Protein AF-A0A7S3ASU6-F1 (afdb_monomer_lite)

Organism: NCBI:txid156174

pLDDT: mean 78.26, std 18.36, range [38.03, 98.69]

Secondary structure (DSSP, 8-state):
-HHHHHHHHHHHHHHHHHHHHHHHHHHHHHHHHHHHHHHHHHHHHHHHHHHHHHHHHHHHHHHHHHHHHHHHHHHHHHHHHHHHHHHHHHHHHHHHHHHHHHHHHHHHHHHHHHHHHHHHHHHHHHHHHHHHHHHHHHHHHHT-TTTTPEEEEEES-SS-HHHHHHHHHHHHT--GGGEEE--TT--EEEEEEEEE--S-TTSSS---HHHHHHHHTTEEEEEEEEEEEEEE----TT-S----------SSS----SEEEEEEES---TTS-----TT-HHHHHHHHHHHHHSPPPPPPPP----S-------

Structure (mmCIF, N/CA/C/O backbone):
data_AF-A0A7S3ASU6-F1
#
_entry.id   AF-A0A7S3ASU6-F1
#
loop_
_atom_site.group_PDB
_atom_site.id
_atom_site.type_symbol
_atom_site.label_atom_id
_atom_site.label_alt_id
_atom_site.label_comp_id
_atom_site.label_asym_id
_atom_site.label_entity_id
_atom_site.label_seq_id
_atom_site.pdbx_PDB_ins_code
_atom_site.Cartn_x
_atom_site.Cartn_y
_atom_site.Cartn_z
_atom_site.occupancy
_atom_site.B_iso_or_equiv
_atom_site.auth_seq_id
_atom_site.auth_comp_id
_atom_site.auth_asym_id
_atom_site.auth_atom_id
_atom_site.pdbx_PDB_model_num
ATOM 1 N N . ARG A 1 1 ? -70.293 -17.992 123.261 1.00 67.62 1 ARG A N 1
ATOM 2 C CA . ARG A 1 1 ? -69.449 -19.160 122.904 1.00 67.62 1 ARG A CA 1
ATOM 3 C C . ARG A 1 1 ? -69.770 -19.661 121.494 1.00 67.62 1 ARG A C 1
ATOM 5 O O . ARG A 1 1 ? -69.179 -19.116 120.584 1.00 67.62 1 ARG A O 1
ATOM 12 N N . LEU A 1 2 ? -70.778 -20.514 121.243 1.00 75.25 2 LEU A N 1
ATOM 13 C CA . LEU A 1 2 ? -71.023 -21.058 119.882 1.00 75.25 2 LEU A CA 1
ATOM 14 C C . LEU A 1 2 ? -71.270 -19.995 118.780 1.00 75.25 2 LEU A C 1
ATOM 16 O O . LEU A 1 2 ? -70.799 -20.146 117.658 1.00 75.25 2 LEU A O 1
ATOM 20 N N . ALA A 1 3 ? -72.004 -18.917 119.081 1.00 75.06 3 ALA A N 1
ATOM 21 C CA . ALA A 1 3 ? -72.260 -17.832 118.123 1.00 75.06 3 ALA A CA 1
ATOM 22 C C . ALA A 1 3 ? -71.021 -16.953 117.857 1.00 75.06 3 ALA A C 1
ATOM 24 O O . ALA A 1 3 ? -70.818 -16.497 116.736 1.00 75.06 3 ALA A O 1
ATOM 25 N N . GLU A 1 4 ? -70.170 -16.760 118.867 1.00 78.19 4 GLU A N 1
ATOM 26 C CA . GLU A 1 4 ? -68.900 -16.035 118.727 1.00 78.19 4 GLU A CA 1
ATOM 27 C C . GLU A 1 4 ? -67.882 -16.864 117.943 1.00 78.19 4 GLU A C 1
ATOM 29 O O . GLU A 1 4 ? -67.161 -16.312 117.120 1.00 78.19 4 GLU A O 1
ATOM 34 N N . ASP A 1 5 ? -67.868 -18.186 118.137 1.00 79.56 5 ASP A N 1
ATOM 35 C CA . ASP A 1 5 ? -67.010 -19.093 117.373 1.00 79.56 5 ASP A CA 1
ATOM 36 C C . ASP A 1 5 ? -67.430 -19.145 115.897 1.00 79.56 5 ASP A C 1
ATOM 38 O O . ASP A 1 5 ? -66.571 -19.100 115.021 1.00 79.56 5 ASP A O 1
ATOM 42 N N . LYS A 1 6 ? -68.739 -19.131 115.590 1.00 82.06 6 LYS A N 1
ATOM 43 C CA . LYS A 1 6 ? -69.235 -19.015 114.204 1.00 82.06 6 LYS A CA 1
ATOM 44 C C . LYS A 1 6 ? -68.867 -17.680 113.555 1.00 82.06 6 LYS A C 1
ATOM 46 O O . LYS A 1 6 ? -68.439 -17.672 112.407 1.00 82.06 6 LYS A O 1
ATOM 51 N N . LEU A 1 7 ? -69.000 -16.568 114.282 1.00 83.06 7 LEU A N 1
ATOM 52 C CA . LEU A 1 7 ? -68.636 -15.241 113.777 1.00 83.06 7 LEU A CA 1
ATOM 53 C C . LEU A 1 7 ? -67.126 -15.125 113.531 1.00 83.06 7 LEU A C 1
ATOM 55 O O . LEU A 1 7 ? -66.710 -14.619 112.493 1.00 83.06 7 LEU A O 1
ATOM 59 N N . ARG A 1 8 ? -66.302 -15.641 114.451 1.00 82.75 8 ARG A N 1
ATOM 60 C CA . ARG A 1 8 ? -64.842 -15.704 114.289 1.00 82.75 8 ARG A CA 1
ATOM 61 C C . ARG A 1 8 ? -64.438 -16.603 113.127 1.00 82.75 8 ARG A C 1
ATOM 63 O O . ARG A 1 8 ? -63.525 -16.251 112.390 1.00 82.75 8 ARG A O 1
ATOM 70 N N . HIS A 1 9 ? -65.128 -17.727 112.932 1.00 83.12 9 HIS A N 1
ATOM 71 C CA . HIS A 1 9 ? -64.871 -18.615 111.803 1.00 83.12 9 HIS A CA 1
ATOM 72 C C . HIS A 1 9 ? -65.234 -17.950 110.468 1.00 83.12 9 HIS A C 1
ATOM 74 O O . HIS A 1 9 ? -64.425 -17.972 109.547 1.00 83.12 9 HIS A O 1
ATOM 80 N N . GLN A 1 10 ? -66.380 -17.268 110.400 1.00 85.75 10 GLN A N 1
ATOM 81 C CA . GLN A 1 10 ? -66.821 -16.526 109.218 1.00 85.75 10 GLN A CA 1
ATOM 82 C C . GLN A 1 10 ? -65.903 -15.333 108.900 1.00 85.75 10 GLN A C 1
ATOM 84 O O . GLN A 1 10 ? -65.582 -15.091 107.739 1.00 85.75 10 GLN A O 1
ATOM 89 N N . GLN A 1 11 ? -65.425 -14.611 109.918 1.00 83.25 11 GLN A N 1
ATOM 90 C CA . GLN A 1 11 ? -64.427 -13.550 109.745 1.00 83.25 11 GLN A CA 1
ATOM 91 C C . GLN A 1 11 ? -63.076 -14.100 109.277 1.00 83.25 11 GLN A C 1
ATOM 93 O O . GLN A 1 11 ? -62.453 -13.503 108.404 1.00 83.25 11 GLN A O 1
ATOM 98 N N . ALA A 1 12 ? -62.634 -15.244 109.805 1.00 84.75 12 ALA A N 1
ATOM 99 C CA . ALA A 1 12 ? -61.406 -15.896 109.359 1.00 84.75 12 ALA A CA 1
ATOM 100 C C . ALA A 1 12 ? -61.509 -16.387 107.904 1.00 84.75 12 ALA A C 1
ATOM 102 O O . ALA A 1 12 ? -60.549 -16.254 107.150 1.00 84.75 12 ALA A O 1
ATOM 103 N N . GLU A 1 13 ? -62.668 -16.898 107.477 1.00 87.44 13 GLU A N 1
ATOM 104 C CA . GLU A 1 13 ? -62.915 -17.276 106.080 1.00 87.44 13 GLU A CA 1
ATOM 105 C C . GLU A 1 13 ? -62.954 -16.063 105.143 1.00 87.44 13 GLU A C 1
ATOM 107 O O . GLU A 1 13 ? -62.354 -16.106 104.073 1.00 87.44 13 GLU A O 1
ATOM 112 N N . GLN A 1 14 ? -63.579 -14.954 105.555 1.00 87.75 14 GLN A N 1
ATOM 113 C CA . GLN A 1 14 ? -63.561 -13.703 104.786 1.00 87.75 14 GLN A CA 1
ATOM 114 C C . GLN A 1 14 ? -62.146 -13.121 104.667 1.00 87.75 14 GLN A C 1
ATOM 116 O O . GLN A 1 14 ? -61.743 -12.703 103.584 1.00 87.75 14 GLN A O 1
ATOM 121 N N . GLN A 1 15 ? -61.368 -13.131 105.754 1.00 89.06 15 GLN A N 1
ATOM 122 C CA . GLN A 1 15 ? -59.971 -12.691 105.736 1.00 89.06 15 GLN A CA 1
ATOM 123 C C . GLN A 1 15 ? -59.094 -13.604 104.877 1.00 89.06 15 GLN A C 1
ATOM 125 O O . GLN A 1 15 ? -58.223 -13.115 104.162 1.00 89.06 15 GLN A O 1
ATOM 130 N N . ARG A 1 16 ? -59.341 -14.917 104.901 1.00 89.25 16 ARG A N 1
ATOM 131 C CA . ARG A 1 16 ? -58.639 -15.884 104.055 1.00 89.25 16 ARG A CA 1
ATOM 132 C C . ARG A 1 16 ? -58.978 -15.694 102.576 1.00 89.25 16 ARG A C 1
ATOM 134 O O . ARG A 1 16 ? -58.059 -15.643 101.768 1.00 89.25 16 ARG A O 1
ATOM 141 N N . GLY A 1 17 ? -60.254 -15.518 102.230 1.00 90.50 17 GLY A N 1
ATOM 142 C CA . GLY A 1 17 ? -60.681 -15.223 100.859 1.00 90.50 17 GLY A CA 1
ATOM 143 C C . GLY A 1 17 ? -60.082 -13.917 100.330 1.00 90.50 17 GLY A C 1
ATOM 144 O O . GLY A 1 17 ? -59.525 -13.897 99.237 1.00 90.50 17 GLY A O 1
ATOM 145 N N . ALA A 1 18 ? -60.091 -12.853 101.141 1.00 91.12 18 ALA A N 1
ATOM 146 C CA . ALA A 1 18 ? -59.463 -11.578 100.789 1.00 91.12 18 ALA A CA 1
ATOM 147 C C . ALA A 1 18 ? -57.932 -11.691 100.633 1.00 91.12 18 ALA A C 1
ATOM 149 O O . ALA A 1 18 ? -57.350 -11.064 99.747 1.00 91.12 18 ALA A O 1
ATOM 150 N N . ALA A 1 19 ? -57.268 -12.503 101.463 1.00 91.94 19 ALA A N 1
ATOM 151 C CA . ALA A 1 19 ? -55.837 -12.771 101.334 1.00 91.94 19 ALA A CA 1
ATOM 152 C C . ALA A 1 19 ? -55.512 -13.568 100.057 1.00 91.94 19 ALA A C 1
ATOM 154 O O . ALA A 1 19 ? -54.554 -13.234 99.362 1.00 91.94 19 ALA A O 1
ATOM 155 N N . GLU A 1 20 ? -56.323 -14.572 99.716 1.00 94.56 20 GLU A N 1
ATOM 156 C CA . GLU A 1 20 ? -56.180 -15.364 98.487 1.00 94.56 20 GLU A CA 1
ATOM 157 C C . GLU A 1 20 ? -56.434 -14.513 97.226 1.00 94.56 20 GLU A C 1
ATOM 159 O O . GLU A 1 20 ? -55.682 -14.615 96.255 1.00 94.56 20 GLU A O 1
ATOM 164 N N . GLU A 1 21 ? -57.435 -13.624 97.233 1.00 95.25 21 GLU A N 1
ATOM 165 C CA . GLU A 1 21 ? -57.672 -12.662 96.145 1.00 95.25 21 GLU A CA 1
ATOM 166 C C . GLU A 1 21 ? -56.534 -11.647 96.003 1.00 95.25 21 GLU A C 1
ATOM 168 O O . GLU A 1 21 ? -56.076 -11.392 94.888 1.00 95.25 21 GLU A O 1
ATOM 173 N N . SER A 1 22 ? -56.028 -11.112 97.117 1.00 95.06 22 SER A N 1
ATOM 174 C CA . SER A 1 22 ? -54.866 -10.216 97.120 1.00 95.06 22 SER A CA 1
ATOM 175 C C . SER A 1 22 ? -53.628 -10.908 96.540 1.00 95.06 22 SER A C 1
ATOM 177 O O . SER A 1 22 ? -52.952 -10.360 95.669 1.00 95.06 22 SER A O 1
ATOM 179 N N . GLN A 1 23 ? -53.380 -12.163 96.931 1.00 95.75 23 GLN A N 1
ATOM 180 C CA . GLN A 1 23 ? -52.284 -12.962 96.387 1.00 95.75 23 GLN A CA 1
ATOM 181 C C . GLN A 1 23 ? -52.445 -13.212 94.879 1.00 95.75 23 GLN A C 1
ATOM 183 O O . GLN A 1 23 ? -51.470 -13.092 94.137 1.00 95.75 23 GLN A O 1
ATOM 188 N N . ARG A 1 24 ? -53.662 -13.513 94.402 1.00 96.44 24 ARG A N 1
ATOM 189 C CA . ARG A 1 24 ? -53.950 -13.665 92.963 1.00 96.44 24 ARG A CA 1
ATOM 190 C C . ARG A 1 24 ? -53.742 -12.368 92.188 1.00 96.44 24 ARG A C 1
ATOM 192 O O . ARG A 1 24 ? -53.208 -12.406 91.083 1.00 96.44 24 ARG A O 1
ATOM 199 N N . LEU A 1 25 ? -54.145 -11.227 92.744 1.00 96.12 25 LEU A N 1
ATOM 200 C CA . LEU A 1 25 ? -53.930 -9.925 92.112 1.00 96.12 25 LEU A CA 1
ATOM 201 C C . LEU A 1 25 ? -52.442 -9.591 91.998 1.00 96.12 25 LEU A C 1
ATOM 203 O O . LEU A 1 25 ? -52.015 -9.119 90.948 1.00 96.12 25 LEU A O 1
ATOM 207 N N . GLU A 1 26 ? -51.641 -9.871 93.027 1.00 96.00 26 GLU A N 1
ATOM 208 C CA . GLU A 1 26 ? -50.187 -9.684 92.953 1.00 96.00 26 GLU A CA 1
ATOM 209 C C . GLU A 1 26 ? -49.523 -10.645 91.951 1.00 96.00 26 GLU A C 1
ATOM 211 O O . GLU A 1 26 ? -48.647 -10.240 91.182 1.00 96.00 26 GLU A O 1
ATOM 216 N N . GLN A 1 27 ? -49.992 -11.895 91.859 1.00 96.88 27 GLN A N 1
ATOM 217 C CA . GLN A 1 27 ? -49.569 -12.820 90.799 1.00 96.88 27 GLN A CA 1
ATOM 218 C C . GLN A 1 27 ? -49.903 -12.283 89.398 1.00 96.88 27 GLN A C 1
ATOM 220 O O . GLN A 1 27 ? -49.023 -12.217 88.547 1.00 96.88 27 GLN A O 1
ATOM 225 N N . LEU A 1 28 ? -51.129 -11.809 89.162 1.00 97.38 28 LEU A N 1
ATOM 226 C CA . LEU A 1 28 ? -51.513 -11.235 87.867 1.00 97.38 28 LEU A CA 1
ATOM 227 C C . LEU A 1 28 ? -50.724 -9.964 87.527 1.00 97.38 28 LEU A C 1
ATOM 229 O O . LEU A 1 28 ? -50.312 -9.799 86.381 1.00 97.38 28 LEU A O 1
ATOM 233 N N . LYS A 1 29 ? -50.475 -9.080 88.502 1.00 97.25 29 LYS A N 1
ATOM 234 C CA . LYS A 1 29 ? -49.638 -7.885 88.301 1.00 97.25 29 LYS A CA 1
ATOM 235 C C . LYS A 1 29 ? -48.216 -8.262 87.900 1.00 97.25 29 LYS A C 1
ATOM 237 O O . LYS A 1 29 ? -47.686 -7.687 86.953 1.00 97.25 29 LYS A O 1
ATOM 242 N N . SER A 1 30 ? -47.610 -9.226 88.595 1.00 96.38 30 SER A N 1
ATOM 243 C CA . SER A 1 30 ? -46.257 -9.692 88.270 1.00 96.38 30 SER A CA 1
ATOM 244 C C . SER A 1 30 ? -46.185 -10.375 86.899 1.00 96.38 30 SER A C 1
ATOM 246 O O . SER A 1 30 ? -45.256 -10.104 86.138 1.00 96.38 30 SER A O 1
ATOM 248 N N . GLU A 1 31 ? -47.182 -11.181 86.522 1.00 97.81 31 GLU A N 1
ATOM 249 C CA . GLU A 1 31 ? -47.271 -11.764 85.176 1.00 97.81 31 GLU A CA 1
ATOM 250 C C . GLU A 1 31 ? -47.429 -10.699 84.085 1.00 97.81 31 GLU A C 1
ATOM 252 O O . GLU A 1 31 ? -46.821 -10.805 83.017 1.00 97.81 31 GLU A O 1
ATOM 257 N N . LEU A 1 32 ? -48.239 -9.669 84.339 1.00 97.56 32 LEU A N 1
ATOM 258 C CA . LEU A 1 32 ? -48.469 -8.578 83.397 1.00 97.56 32 LEU A CA 1
ATOM 259 C C . LEU A 1 32 ? -47.197 -7.739 83.219 1.00 97.56 32 LEU A C 1
ATOM 261 O O . LEU A 1 32 ? -46.785 -7.524 82.082 1.00 97.56 32 LEU A O 1
ATOM 265 N N . ALA A 1 33 ? -46.509 -7.393 84.311 1.00 96.94 33 ALA A N 1
ATOM 266 C CA . ALA A 1 33 ? -45.216 -6.709 84.270 1.00 96.94 33 ALA A CA 1
ATOM 267 C C . ALA A 1 33 ? -44.150 -7.520 83.507 1.00 96.94 33 ALA A C 1
ATOM 269 O O . ALA A 1 33 ? -43.388 -6.969 82.711 1.00 96.94 33 ALA A O 1
ATOM 270 N N . LEU A 1 34 ? -44.121 -8.849 83.684 1.00 97.69 34 LEU A N 1
ATOM 271 C CA . LEU A 1 34 ? -43.234 -9.723 82.914 1.00 97.69 34 LEU A CA 1
ATOM 272 C C . LEU A 1 34 ? -43.580 -9.697 81.417 1.00 97.69 34 LEU A C 1
ATOM 274 O O . LEU A 1 34 ? -42.683 -9.624 80.578 1.00 97.69 34 LEU A O 1
ATOM 278 N N . ARG A 1 35 ? -44.870 -9.744 81.062 1.00 98.00 35 ARG A N 1
ATOM 279 C CA . ARG A 1 35 ? -45.315 -9.665 79.661 1.00 98.00 35 ARG A CA 1
ATOM 280 C C . ARG A 1 35 ? -44.979 -8.323 79.023 1.00 98.00 35 ARG A C 1
ATOM 282 O O . ARG A 1 35 ? -44.529 -8.321 77.880 1.00 98.00 35 ARG A O 1
ATOM 289 N N . GLU A 1 36 ? -45.167 -7.218 79.738 1.00 98.06 36 GLU A N 1
ATOM 290 C CA . GLU A 1 36 ? -44.785 -5.879 79.279 1.00 98.06 36 GLU A CA 1
ATOM 291 C C . GLU A 1 36 ? -43.284 -5.807 78.999 1.00 98.06 36 GLU A C 1
ATOM 293 O O . GLU A 1 36 ? -42.893 -5.437 77.893 1.00 98.06 36 GLU A O 1
ATOM 298 N N . SER A 1 37 ? -42.452 -6.285 79.929 1.00 97.69 37 SER A N 1
ATOM 299 C CA . SER A 1 37 ? -40.999 -6.354 79.735 1.00 97.69 37 SER A CA 1
ATOM 300 C C . SER A 1 37 ? -40.613 -7.196 78.508 1.00 97.69 37 SER A C 1
ATOM 302 O O . SER A 1 37 ? -39.799 -6.774 77.686 1.00 97.69 37 SER A O 1
ATOM 304 N N . VAL A 1 38 ? -41.236 -8.365 78.314 1.00 98.31 38 VAL A N 1
ATOM 305 C CA . VAL A 1 38 ? -40.988 -9.215 77.134 1.00 98.31 38 VAL A CA 1
ATOM 306 C C . VAL A 1 38 ? -41.408 -8.520 75.833 1.00 98.31 38 VAL A C 1
ATOM 308 O O . VAL A 1 38 ? -40.726 -8.660 74.814 1.00 98.31 38 VAL A O 1
ATOM 311 N N . LEU A 1 39 ? -42.526 -7.792 75.832 1.00 98.00 39 LEU A N 1
ATOM 312 C CA . LEU A 1 39 ? -42.985 -7.040 74.663 1.00 98.00 39 LEU A CA 1
ATOM 313 C C . LEU A 1 39 ? -42.054 -5.870 74.338 1.00 98.00 39 LEU A C 1
ATOM 315 O O . LEU A 1 39 ? -41.761 -5.658 73.163 1.00 98.00 39 LEU A O 1
ATOM 319 N N . GLU A 1 40 ? -41.545 -5.164 75.345 1.00 98.12 40 GLU A N 1
ATOM 320 C CA . GLU A 1 40 ? -40.591 -4.065 75.170 1.00 98.12 40 GLU A CA 1
ATOM 321 C C . GLU A 1 40 ? -39.268 -4.548 74.553 1.00 98.12 40 GLU A C 1
ATOM 323 O O . GLU A 1 40 ? -38.760 -3.949 73.596 1.00 98.12 40 GLU A O 1
ATOM 328 N N . VAL A 1 41 ? -38.755 -5.696 75.013 1.00 98.25 41 VAL A N 1
ATOM 329 C CA . VAL A 1 41 ? -37.574 -6.343 74.414 1.00 98.25 41 VAL A CA 1
ATOM 330 C C . VAL A 1 41 ? -37.845 -6.724 72.957 1.00 98.25 41 VAL A C 1
ATOM 332 O O . VAL A 1 41 ? -37.052 -6.392 72.075 1.00 98.25 41 VAL A O 1
ATOM 335 N N . LYS A 1 42 ? -38.992 -7.353 72.664 1.00 98.38 42 LYS A N 1
ATOM 336 C CA . LYS A 1 42 ? -39.362 -7.726 71.286 1.00 98.38 42 LYS A CA 1
ATOM 337 C C . LYS A 1 42 ? -39.531 -6.514 70.371 1.00 98.38 42 LYS A C 1
ATOM 339 O O . LYS A 1 42 ? -39.112 -6.566 69.216 1.00 98.38 42 LYS A O 1
ATOM 344 N N . ALA A 1 43 ? -40.127 -5.430 70.861 1.00 97.81 43 ALA A N 1
ATOM 345 C CA . ALA A 1 43 ? -40.279 -4.192 70.102 1.00 97.81 43 ALA A CA 1
ATOM 346 C C . ALA A 1 43 ? -38.909 -3.589 69.755 1.00 97.81 43 ALA A C 1
ATOM 348 O O . ALA A 1 43 ? -38.664 -3.224 68.603 1.00 97.81 43 ALA A O 1
ATOM 349 N N . SER A 1 44 ? -37.990 -3.576 70.722 1.00 97.88 44 SER A N 1
ATOM 350 C CA . SER A 1 44 ? -36.612 -3.118 70.527 1.00 97.88 44 SER A CA 1
ATOM 351 C C . SER A 1 44 ? -35.852 -3.986 69.516 1.00 97.88 44 SER A C 1
ATOM 353 O O . SER A 1 44 ? -35.164 -3.466 68.635 1.00 97.88 44 SER A O 1
ATOM 355 N N . GLU A 1 45 ? -36.014 -5.312 69.571 1.00 98.50 45 GLU A N 1
ATOM 356 C CA . GLU A 1 45 ? -35.428 -6.231 68.588 1.00 98.50 45 GLU A CA 1
ATOM 357 C C . GLU A 1 45 ? -35.982 -6.025 67.174 1.00 98.50 45 GLU A C 1
ATOM 359 O O . GLU A 1 45 ? -35.217 -6.065 66.207 1.00 98.50 45 GLU A O 1
ATOM 364 N N . LEU A 1 46 ? -37.292 -5.798 67.037 1.00 98.19 46 LEU A N 1
ATOM 365 C CA . LEU A 1 46 ? -37.923 -5.521 65.746 1.00 98.19 46 LEU A CA 1
ATOM 366 C C . LEU A 1 46 ? -37.434 -4.199 65.152 1.00 98.19 46 LEU A C 1
ATOM 368 O O . LEU A 1 46 ? -37.076 -4.170 63.975 1.00 98.19 46 LEU A O 1
ATOM 372 N N . LEU A 1 47 ? -37.340 -3.138 65.959 1.00 98.38 47 LEU A N 1
ATOM 373 C CA . LEU A 1 47 ? -36.763 -1.854 65.543 1.00 98.38 47 LEU A CA 1
ATOM 374 C C . LEU A 1 47 ? -35.316 -2.016 65.064 1.00 98.38 47 LEU A C 1
ATOM 376 O O . LEU A 1 47 ? -34.950 -1.493 64.010 1.00 98.38 47 LEU A O 1
ATOM 380 N N . ARG A 1 48 ? -34.510 -2.797 65.792 1.00 98.44 48 ARG A N 1
ATOM 381 C CA . ARG A 1 48 ? -33.127 -3.110 65.409 1.00 98.44 48 ARG A CA 1
ATOM 382 C C . ARG A 1 48 ? -33.057 -3.886 64.091 1.00 98.44 48 ARG A C 1
ATOM 384 O O . ARG A 1 48 ? -32.245 -3.563 63.235 1.00 98.44 48 ARG A O 1
ATOM 391 N N . ARG A 1 49 ? -33.919 -4.886 63.885 1.00 98.31 49 ARG A N 1
ATOM 392 C CA . ARG A 1 49 ? -33.975 -5.630 62.612 1.00 98.31 49 ARG A CA 1
ATOM 393 C C . ARG A 1 49 ? -34.422 -4.745 61.451 1.00 98.31 49 ARG A C 1
ATOM 395 O O . ARG A 1 49 ? -33.886 -4.872 60.355 1.00 98.31 49 ARG A O 1
ATOM 402 N N . HIS A 1 50 ? -35.370 -3.842 61.689 1.00 98.00 50 HIS A N 1
ATOM 403 C CA . HIS A 1 50 ? -35.833 -2.898 60.677 1.00 98.00 50 HIS A CA 1
ATOM 404 C C . HIS A 1 50 ? -34.714 -1.935 60.253 1.00 98.00 50 HIS A C 1
ATOM 406 O O . HIS A 1 50 ? -34.516 -1.711 59.059 1.00 98.00 50 HIS A O 1
ATOM 412 N N . SER A 1 51 ? -33.931 -1.407 61.201 1.00 97.75 51 SER A N 1
ATOM 413 C CA . SER A 1 51 ? -32.781 -0.557 60.867 1.00 97.75 51 SER A CA 1
ATOM 414 C C . SER A 1 51 ? -31.679 -1.333 60.132 1.00 97.75 51 SER A C 1
ATOM 416 O O . SER A 1 51 ? -31.131 -0.845 59.142 1.00 97.75 51 SER A O 1
ATOM 418 N N . GLU A 1 52 ? -31.400 -2.578 60.526 1.00 98.44 52 GLU A N 1
ATOM 419 C CA . GLU A 1 52 ? -30.488 -3.463 59.790 1.00 98.44 52 GLU A CA 1
ATOM 420 C C . GLU A 1 52 ? -30.966 -3.736 58.360 1.00 98.44 52 GLU A C 1
ATOM 422 O O . GLU A 1 52 ? -30.167 -3.723 57.425 1.00 98.44 52 GLU A O 1
ATOM 427 N N . GLN A 1 53 ? -32.264 -3.956 58.158 1.00 98.25 53 GLN A N 1
ATOM 428 C CA . GLN A 1 53 ? -32.821 -4.172 56.827 1.00 98.25 53 GLN A CA 1
ATOM 429 C C . GLN A 1 53 ? -32.716 -2.914 55.958 1.00 98.25 53 GLN A C 1
ATOM 431 O O . GLN A 1 53 ? -32.269 -3.013 54.817 1.00 98.25 53 GLN A O 1
ATOM 436 N N . ALA A 1 54 ? -33.037 -1.737 56.502 1.00 98.00 54 ALA A N 1
ATOM 437 C CA . ALA A 1 54 ? -32.903 -0.466 55.789 1.00 98.00 54 ALA A CA 1
ATOM 438 C C . ALA A 1 54 ? -31.447 -0.194 55.368 1.00 98.00 54 ALA A C 1
ATOM 440 O O . ALA A 1 54 ? -31.184 0.197 54.233 1.00 98.00 54 ALA A O 1
ATOM 441 N N . THR A 1 55 ? -30.477 -0.472 56.247 1.00 98.00 55 THR A N 1
ATOM 442 C CA . THR A 1 55 ? -29.052 -0.320 55.900 1.00 98.00 55 THR A CA 1
ATOM 443 C C . THR A 1 55 ? -28.591 -1.321 54.840 1.00 98.00 55 THR A C 1
ATOM 445 O O . THR A 1 55 ? -27.791 -0.963 53.977 1.00 98.00 55 THR A O 1
ATOM 448 N N . ARG A 1 56 ? -29.091 -2.565 54.859 1.00 98.38 56 ARG A N 1
ATOM 449 C CA . ARG A 1 56 ? -28.812 -3.555 53.803 1.00 98.38 56 ARG A CA 1
ATOM 450 C C . ARG A 1 56 ? -29.399 -3.134 52.462 1.00 98.38 56 ARG A C 1
ATOM 452 O O . ARG A 1 56 ? -28.715 -3.266 51.455 1.00 98.38 56 ARG A O 1
ATOM 459 N N . GLN A 1 57 ? -30.621 -2.608 52.459 1.00 98.12 57 GLN A N 1
ATOM 460 C CA . GLN A 1 57 ? -31.260 -2.114 51.246 1.00 98.12 57 GLN A CA 1
ATOM 461 C C . GLN A 1 57 ? -30.472 -0.947 50.640 1.00 98.12 57 GLN A C 1
ATOM 463 O O . GLN A 1 57 ? -30.139 -0.999 49.462 1.00 98.12 57 GLN A O 1
ATOM 468 N N . GLY A 1 58 ? -30.057 0.028 51.456 1.00 98.19 58 GLY A N 1
ATOM 469 C CA . GLY A 1 58 ? -29.230 1.137 50.970 1.00 98.19 58 GLY A CA 1
ATOM 470 C C . GLY A 1 58 ? -27.883 0.688 50.384 1.00 98.19 58 GLY A C 1
ATOM 471 O O . GLY A 1 58 ? -27.426 1.245 49.391 1.00 98.19 58 GLY A O 1
ATOM 472 N N . LYS A 1 59 ? -27.256 -0.356 50.950 1.00 98.50 59 LYS A N 1
ATOM 473 C CA . LYS A 1 59 ? -26.030 -0.945 50.379 1.00 98.50 59 LYS A CA 1
ATOM 474 C C . LYS A 1 59 ? -26.281 -1.618 49.032 1.00 98.50 59 LYS A C 1
ATOM 476 O O . LYS A 1 59 ? -25.489 -1.427 48.119 1.00 98.50 59 LYS A O 1
ATOM 481 N N . LEU A 1 60 ? -27.375 -2.370 48.905 1.00 98.25 60 LEU A N 1
ATOM 482 C CA . LEU A 1 60 ? -27.744 -3.008 47.640 1.00 98.25 60 LEU A CA 1
ATOM 483 C C . LEU A 1 60 ? -28.007 -1.969 46.547 1.00 98.25 60 LEU A C 1
ATOM 485 O O . LEU A 1 60 ? -27.467 -2.104 45.458 1.00 98.25 60 LEU A O 1
ATOM 489 N N . GLU A 1 61 ? -28.748 -0.903 46.853 1.00 98.25 61 GLU A N 1
ATOM 490 C CA . GLU A 1 61 ? -29.001 0.196 45.909 1.00 98.25 61 GLU A CA 1
ATOM 491 C C . GLU A 1 61 ? -27.693 0.885 45.476 1.00 98.25 61 GLU A C 1
ATOM 493 O O . GLU A 1 61 ? -27.501 1.197 44.298 1.00 98.25 61 GLU A O 1
ATOM 498 N N . GLN A 1 62 ? -26.753 1.079 46.408 1.00 98.25 62 GLN A N 1
ATOM 499 C CA . GLN A 1 62 ? -25.435 1.636 46.102 1.00 98.25 62 GLN A CA 1
ATOM 500 C C . GLN A 1 62 ? -24.603 0.705 45.206 1.00 98.25 62 GLN A C 1
ATOM 502 O O . GLN A 1 62 ? -23.973 1.170 44.251 1.00 98.25 62 GLN A O 1
ATOM 507 N N . ASP A 1 63 ? -24.592 -0.594 45.502 1.00 98.06 63 ASP A N 1
ATOM 508 C CA . ASP A 1 63 ? -23.865 -1.589 44.716 1.00 98.06 63 ASP A CA 1
ATOM 509 C C . ASP A 1 63 ? -24.472 -1.731 43.312 1.00 98.06 63 ASP A C 1
ATOM 511 O O . ASP A 1 63 ? -23.735 -1.740 42.327 1.00 98.06 63 ASP A O 1
ATOM 515 N N . GLU A 1 64 ? -25.802 -1.750 43.186 1.00 98.19 64 GLU A N 1
ATOM 516 C CA . GLU A 1 64 ? -26.503 -1.756 41.896 1.00 98.19 64 GLU A CA 1
ATOM 517 C C . GLU A 1 64 ? -26.148 -0.532 41.048 1.00 98.19 64 GLU A C 1
ATOM 519 O O . GLU A 1 64 ? -25.794 -0.677 39.874 1.00 98.19 64 GLU A O 1
ATOM 524 N N . ALA A 1 65 ? -26.169 0.667 41.639 1.00 97.69 65 ALA A N 1
ATOM 525 C CA . ALA A 1 65 ? -25.775 1.891 40.948 1.00 97.69 65 ALA A CA 1
ATOM 526 C C . ALA A 1 65 ? -24.308 1.836 40.488 1.00 97.69 65 ALA A C 1
ATOM 528 O O . ALA A 1 65 ? -23.987 2.232 39.363 1.00 97.69 65 ALA A O 1
ATOM 529 N N . ARG A 1 66 ? -23.416 1.293 41.326 1.00 98.50 66 ARG A N 1
ATOM 530 C CA . ARG A 1 66 ? -22.002 1.111 40.986 1.00 98.50 66 ARG A CA 1
ATOM 531 C C . ARG A 1 66 ? -21.819 0.136 39.823 1.00 98.50 66 ARG A C 1
ATOM 533 O O . ARG A 1 66 ? -21.092 0.459 38.885 1.00 98.50 66 ARG A O 1
ATOM 540 N N . PHE A 1 67 ? -22.473 -1.025 39.856 1.00 98.19 67 PHE A N 1
ATOM 541 C CA . PHE A 1 67 ? -22.392 -2.014 38.778 1.00 98.19 67 PHE A CA 1
ATOM 542 C C . PHE A 1 67 ? -22.988 -1.488 37.471 1.00 98.19 67 PHE A C 1
ATOM 544 O O . PHE A 1 67 ? -22.421 -1.722 36.403 1.00 98.19 67 PHE A O 1
ATOM 551 N N . ALA A 1 68 ? -24.099 -0.752 37.536 1.00 98.12 68 ALA A N 1
ATOM 552 C CA . ALA A 1 68 ? -24.688 -0.111 36.365 1.00 98.12 68 ALA A CA 1
ATOM 553 C C . ALA A 1 68 ? -23.729 0.916 35.741 1.00 98.12 68 ALA A C 1
ATOM 555 O O . ALA A 1 68 ? -23.559 0.925 34.521 1.00 98.12 68 ALA A O 1
ATOM 556 N N . GLY A 1 69 ? -23.064 1.726 36.573 1.00 98.25 69 GLY A N 1
ATOM 557 C CA . GLY A 1 69 ? -22.045 2.680 36.135 1.00 98.25 69 GLY A CA 1
ATOM 558 C C . GLY A 1 69 ? -20.854 1.999 35.459 1.00 98.25 69 GLY A C 1
ATOM 559 O O . GLY A 1 69 ? -20.525 2.339 34.326 1.00 98.25 69 GLY A O 1
ATOM 560 N N . GLN A 1 70 ? -20.273 0.984 36.104 1.00 98.44 70 GLN A N 1
ATOM 561 C CA . GLN A 1 70 ? -19.153 0.213 35.546 1.00 98.44 70 GLN A CA 1
ATOM 562 C C . GLN A 1 70 ? -19.520 -0.441 34.212 1.00 98.44 70 GLN A C 1
ATOM 564 O O . GLN A 1 70 ? -18.799 -0.308 33.232 1.00 98.44 70 GLN A O 1
ATOM 569 N N . LYS A 1 71 ? -20.696 -1.070 34.132 1.00 98.25 71 LYS A N 1
ATOM 570 C CA . LYS A 1 71 ? -21.172 -1.695 32.894 1.00 98.25 71 LYS A CA 1
ATOM 571 C C . LYS A 1 71 ? -21.352 -0.684 31.758 1.00 98.25 71 LYS A C 1
ATOM 573 O O . LYS A 1 71 ? -21.097 -1.017 30.601 1.00 98.25 71 LYS A O 1
ATOM 578 N N . ALA A 1 72 ? -21.836 0.520 32.061 1.00 98.00 72 ALA A N 1
ATOM 579 C CA . ALA A 1 72 ? -21.983 1.579 31.067 1.00 98.00 72 ALA A CA 1
ATOM 580 C C . ALA A 1 72 ? -20.617 2.082 30.575 1.00 98.00 72 ALA A C 1
ATOM 582 O O . ALA A 1 72 ? -20.443 2.282 29.374 1.00 98.00 72 ALA A O 1
ATOM 583 N N . GLU A 1 73 ? -19.653 2.232 31.483 1.00 98.50 73 GLU A N 1
ATOM 584 C CA . GLU A 1 73 ? -18.283 2.631 31.159 1.00 98.50 73 GLU A CA 1
ATOM 585 C C . GLU A 1 73 ? -17.574 1.579 30.297 1.00 98.50 73 GLU A C 1
ATOM 587 O O . GLU A 1 73 ? -17.093 1.909 29.212 1.00 98.50 73 GLU A O 1
ATOM 592 N N . ASP A 1 74 ? -17.600 0.309 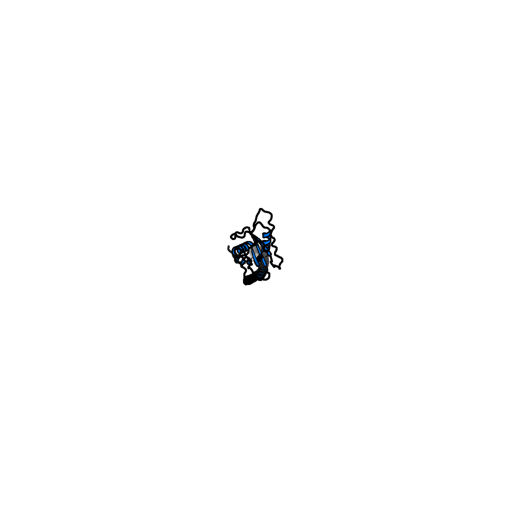30.707 1.00 98.44 74 ASP A N 1
ATOM 593 C CA . ASP A 1 74 ? -17.010 -0.803 29.952 1.00 98.44 74 ASP A CA 1
ATOM 594 C C . ASP A 1 74 ? -17.615 -0.900 28.546 1.00 98.44 74 ASP A C 1
ATOM 596 O O . ASP A 1 74 ? -16.904 -1.080 27.555 1.00 98.44 74 ASP A O 1
ATOM 600 N N . LYS A 1 75 ? -18.939 -0.726 28.432 1.00 98.25 75 LYS A N 1
ATOM 601 C CA . LYS A 1 75 ? -19.626 -0.710 27.137 1.00 98.25 75 LYS A CA 1
ATOM 602 C C . LYS A 1 75 ? -19.138 0.442 26.255 1.00 98.25 75 LYS A C 1
ATOM 604 O O . LYS A 1 75 ? -18.838 0.212 25.086 1.00 98.25 75 LYS A O 1
ATOM 609 N N . ALA A 1 76 ? -19.038 1.655 26.798 1.00 98.12 76 ALA A N 1
ATOM 610 C CA . ALA A 1 76 ? -18.563 2.816 26.048 1.00 98.12 76 ALA A CA 1
ATOM 611 C C . ALA A 1 76 ? -17.101 2.647 25.597 1.00 98.12 76 ALA A C 1
ATOM 613 O O . ALA A 1 76 ? -16.756 2.987 24.463 1.00 98.12 76 ALA A O 1
ATOM 614 N N . GLN A 1 77 ? -16.246 2.073 26.449 1.00 98.62 77 GLN A N 1
ATOM 615 C CA . GLN A 1 77 ? -14.859 1.763 26.099 1.00 98.62 77 GLN A CA 1
ATOM 616 C C . GLN A 1 77 ? -14.775 0.709 24.988 1.00 98.62 77 GLN A C 1
ATOM 618 O O . GLN A 1 77 ? -14.009 0.880 24.039 1.00 98.62 77 GLN A O 1
ATOM 623 N N . LEU A 1 78 ? -15.585 -0.352 25.054 1.00 98.44 78 LEU A N 1
ATOM 624 C CA . LEU A 1 78 ? -15.646 -1.372 24.004 1.00 98.44 78 LEU A CA 1
ATOM 625 C C . LEU A 1 78 ? -16.124 -0.799 22.665 1.00 98.44 78 LEU A C 1
ATOM 627 O O . LEU A 1 78 ? -15.537 -1.113 21.631 1.00 98.44 78 LEU A O 1
ATOM 631 N N . GLU A 1 79 ? -17.140 0.065 22.667 1.00 98.50 79 GLU A N 1
ATOM 632 C CA . GLU A 1 79 ? -17.615 0.749 21.457 1.00 98.50 79 GLU A CA 1
ATOM 633 C C . GLU A 1 79 ? -16.527 1.661 20.863 1.00 98.50 79 GLU A C 1
ATOM 635 O O . GLU A 1 79 ? -16.278 1.640 19.652 1.00 98.50 79 GLU A O 1
ATOM 640 N N . LEU A 1 80 ? -15.801 2.403 21.706 1.00 98.44 80 LEU A N 1
ATOM 641 C CA . LEU A 1 80 ? -14.662 3.208 21.268 1.00 98.44 80 LEU A CA 1
ATOM 642 C C . LEU A 1 80 ? -13.557 2.334 20.654 1.00 98.44 80 LEU A C 1
ATOM 644 O O . LEU A 1 80 ? -13.039 2.649 19.584 1.00 98.44 80 LEU A O 1
ATOM 648 N N . HIS A 1 81 ? -13.210 1.215 21.286 1.00 98.38 81 HIS A N 1
ATOM 649 C CA . HIS A 1 81 ? -12.209 0.301 20.743 1.00 98.38 81 HIS A CA 1
ATOM 650 C C . HIS A 1 81 ? -12.653 -0.331 19.421 1.00 98.38 81 HIS A C 1
ATOM 652 O O . HIS A 1 81 ? -11.854 -0.395 18.487 1.00 98.38 81 HIS A O 1
ATOM 658 N N . ALA A 1 82 ? -13.919 -0.734 19.300 1.00 98.38 82 ALA A N 1
ATOM 659 C CA . ALA A 1 82 ? -14.466 -1.282 18.063 1.00 98.38 82 ALA A CA 1
ATOM 660 C C . ALA A 1 82 ? -14.387 -0.270 16.909 1.00 98.38 82 ALA A C 1
ATOM 662 O O . ALA A 1 82 ? -13.942 -0.614 15.815 1.00 98.38 82 ALA A O 1
ATOM 663 N N . THR A 1 83 ? -14.739 0.997 17.156 1.00 98.31 83 THR A N 1
ATOM 664 C CA . THR A 1 83 ? -14.630 2.049 16.130 1.00 98.31 83 THR A CA 1
ATOM 665 C C . THR A 1 83 ? -13.178 2.320 15.725 1.00 98.31 83 THR A C 1
ATOM 667 O O . THR A 1 83 ? -12.896 2.467 14.536 1.00 98.31 83 THR A O 1
ATOM 670 N N . GLN A 1 84 ? -12.234 2.319 16.672 1.00 98.56 84 GLN A N 1
ATOM 671 C CA . GLN A 1 84 ? -10.804 2.455 16.369 1.00 98.56 84 GLN A CA 1
ATOM 672 C C . GLN A 1 84 ? -10.261 1.280 15.545 1.00 98.56 84 GLN A C 1
ATOM 674 O O . GLN A 1 84 ? -9.433 1.488 14.656 1.00 98.56 84 GLN A O 1
ATOM 679 N N . ILE A 1 85 ? -10.700 0.051 15.835 1.00 98.38 85 ILE A N 1
ATOM 680 C CA . ILE A 1 85 ? -10.323 -1.138 15.059 1.00 98.38 85 ILE A CA 1
ATOM 681 C C . ILE A 1 85 ? -10.853 -1.013 13.629 1.00 98.38 85 ILE A C 1
ATOM 683 O O . ILE A 1 85 ? -10.058 -1.097 12.697 1.00 98.38 85 ILE A O 1
ATOM 687 N N . ALA A 1 86 ? -12.136 -0.687 13.454 1.00 98.38 86 ALA A N 1
ATOM 688 C CA . ALA A 1 86 ? -12.738 -0.514 12.131 1.00 98.38 86 ALA A CA 1
ATOM 689 C C . ALA A 1 86 ? -12.030 0.573 11.294 1.00 98.38 86 ALA A C 1
ATOM 691 O O . ALA A 1 86 ? -11.800 0.405 10.096 1.00 98.38 86 ALA A O 1
ATOM 692 N N . GLN A 1 87 ? -11.617 1.681 11.921 1.00 98.25 87 GLN A N 1
ATOM 693 C CA . GLN A 1 87 ? -10.823 2.718 11.248 1.00 98.25 87 GLN A CA 1
ATOM 694 C C . GLN A 1 87 ? -9.447 2.206 10.801 1.00 98.25 87 GLN A C 1
ATOM 696 O O . GLN A 1 87 ? -8.985 2.544 9.711 1.00 98.25 87 GLN A O 1
ATOM 701 N N . ARG A 1 88 ? -8.779 1.393 11.629 1.00 98.50 88 ARG A N 1
ATOM 702 C CA . ARG A 1 88 ? -7.482 0.795 11.278 1.00 98.50 88 ARG A CA 1
ATOM 703 C C . ARG A 1 88 ? -7.609 -0.223 10.151 1.00 98.50 88 ARG A C 1
ATOM 705 O O . ARG A 1 88 ? -6.751 -0.222 9.275 1.00 98.50 88 ARG A O 1
ATOM 712 N N . GLU A 1 89 ? -8.656 -1.041 10.151 1.00 98.38 89 GLU A N 1
ATOM 713 C CA . GLU A 1 89 ? -8.951 -1.984 9.064 1.00 98.38 89 GLU A CA 1
ATOM 714 C C . GLU A 1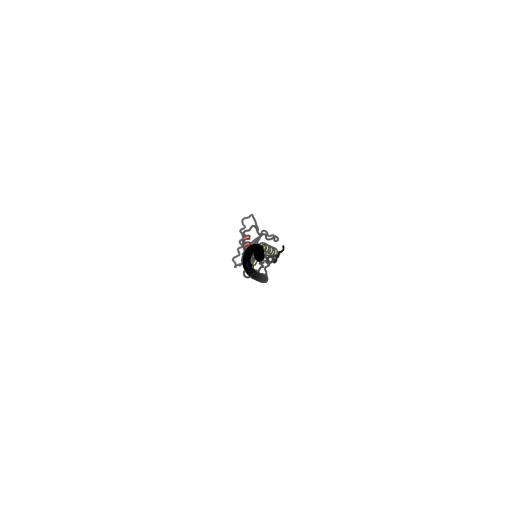 89 ? -9.152 -1.241 7.741 1.00 98.38 89 GLU A C 1
ATOM 716 O O . GLU A 1 89 ? -8.447 -1.512 6.774 1.00 98.38 89 GLU A O 1
ATOM 721 N N . SER A 1 90 ? -9.988 -0.200 7.737 1.00 97.94 90 SER A N 1
ATOM 722 C CA . SER A 1 90 ? -10.200 0.649 6.559 1.00 97.94 90 SER A CA 1
ATOM 723 C C . SER A 1 90 ? -8.899 1.274 6.024 1.00 97.94 90 SER A C 1
ATOM 725 O O . SER A 1 90 ? -8.662 1.307 4.814 1.00 97.94 90 SER A O 1
ATOM 727 N N . LEU A 1 91 ? -8.010 1.733 6.915 1.00 98.62 91 LEU A N 1
ATOM 728 C CA . LEU A 1 91 ? -6.699 2.263 6.527 1.00 98.62 91 LEU A CA 1
ATOM 729 C C . LEU A 1 91 ? -5.782 1.179 5.935 1.00 98.62 91 LEU A C 1
ATOM 731 O O . LEU A 1 91 ? -5.026 1.458 5.000 1.00 98.62 91 LEU A O 1
ATOM 735 N N . LEU A 1 92 ? -5.807 -0.034 6.491 1.00 98.44 92 LEU A N 1
ATOM 736 C CA . LEU A 1 92 ? -5.027 -1.163 5.982 1.00 98.44 92 LEU A CA 1
ATOM 737 C C . LEU A 1 92 ? -5.510 -1.586 4.595 1.00 98.44 92 LEU A C 1
ATOM 739 O O . LEU A 1 92 ? -4.672 -1.780 3.714 1.00 98.44 92 LEU A O 1
ATOM 743 N N . ASP A 1 93 ? -6.822 -1.635 4.373 1.00 98.44 93 ASP A N 1
ATOM 744 C CA . ASP A 1 93 ? -7.408 -1.930 3.063 1.00 98.44 93 ASP A CA 1
ATOM 745 C C . ASP A 1 93 ? -6.984 -0.895 2.017 1.00 98.44 93 ASP A C 1
ATOM 747 O O . ASP A 1 93 ? -6.538 -1.253 0.924 1.00 98.44 93 ASP A O 1
ATOM 751 N N . PHE A 1 94 ? -7.026 0.394 2.372 1.00 98.38 94 PHE A N 1
ATOM 752 C CA . PHE A 1 94 ? -6.557 1.467 1.495 1.00 98.38 94 PHE A CA 1
ATOM 753 C C . PHE A 1 94 ? -5.075 1.303 1.125 1.00 98.38 94 PHE A C 1
ATOM 755 O O . PHE A 1 94 ? -4.710 1.369 -0.050 1.00 98.38 94 PHE A O 1
ATOM 762 N N . ARG A 1 95 ? -4.210 1.040 2.113 1.00 98.38 95 ARG A N 1
ATOM 763 C CA . ARG A 1 95 ? -2.772 0.824 1.875 1.00 98.38 95 ARG A CA 1
ATOM 764 C C . ARG A 1 95 ? -2.503 -0.422 1.036 1.00 98.38 95 ARG A C 1
ATOM 766 O O . ARG A 1 95 ? -1.601 -0.406 0.203 1.00 98.38 95 ARG A O 1
ATOM 773 N N . SER A 1 96 ? -3.275 -1.485 1.242 1.00 98.25 96 SER A N 1
ATOM 774 C CA . SER A 1 96 ? -3.191 -2.712 0.449 1.00 98.25 96 SER A CA 1
ATOM 775 C C . SER A 1 96 ? -3.509 -2.440 -1.024 1.00 98.25 96 SER A C 1
ATOM 777 O O . SER A 1 96 ? -2.735 -2.813 -1.907 1.00 98.25 96 SER A O 1
ATOM 779 N N . ALA A 1 97 ? -4.586 -1.695 -1.296 1.00 98.19 97 ALA A N 1
ATOM 780 C CA . ALA A 1 97 ? -4.947 -1.284 -2.650 1.00 98.19 97 ALA A CA 1
ATOM 781 C C . ALA A 1 97 ? -3.873 -0.387 -3.298 1.00 98.19 97 ALA A C 1
ATOM 783 O O . ALA A 1 97 ? -3.535 -0.574 -4.468 1.00 98.19 97 ALA A O 1
ATOM 784 N N . GLU A 1 98 ? -3.289 0.548 -2.540 1.00 98.69 98 GLU A N 1
ATOM 785 C CA . GLU A 1 98 ? -2.196 1.397 -3.030 1.00 98.69 98 GLU A CA 1
ATOM 786 C C . GLU A 1 98 ? -0.952 0.572 -3.400 1.00 98.69 98 GLU A C 1
ATOM 788 O O . GLU A 1 98 ? -0.350 0.787 -4.455 1.00 98.69 98 GLU A O 1
ATOM 793 N N . LEU A 1 99 ? -0.576 -0.401 -2.563 1.00 98.50 99 LEU A N 1
ATOM 794 C CA . LEU A 1 99 ? 0.540 -1.302 -2.850 1.00 98.50 99 LEU A CA 1
ATOM 795 C C . LEU A 1 99 ? 0.278 -2.141 -4.102 1.00 98.50 99 LEU A C 1
ATOM 797 O O . LEU A 1 99 ? 1.162 -2.238 -4.949 1.00 98.50 99 LEU A O 1
ATOM 801 N N . ALA A 1 100 ? -0.931 -2.684 -4.262 1.00 98.50 100 ALA A N 1
ATOM 802 C CA . ALA A 1 100 ? -1.304 -3.438 -5.457 1.00 98.50 100 ALA A CA 1
ATOM 803 C C . ALA A 1 100 ? -1.185 -2.586 -6.734 1.00 98.50 100 ALA A C 1
ATOM 805 O O . ALA A 1 100 ? -0.614 -3.035 -7.729 1.00 98.50 100 ALA A O 1
ATOM 806 N N . ALA A 1 101 ? -1.643 -1.330 -6.691 1.00 98.31 101 ALA A N 1
ATOM 807 C CA . ALA A 1 101 ? -1.519 -0.402 -7.814 1.00 98.31 101 ALA A CA 1
ATOM 808 C C . ALA A 1 101 ? -0.051 -0.096 -8.161 1.00 98.31 101 ALA A C 1
ATOM 810 O O . ALA A 1 101 ? 0.321 -0.085 -9.337 1.00 98.31 101 ALA A O 1
ATOM 811 N N . ARG A 1 102 ? 0.806 0.107 -7.150 1.00 98.50 102 ARG A N 1
ATOM 812 C CA . ARG A 1 102 ? 2.248 0.327 -7.356 1.00 98.50 102 ARG A CA 1
ATOM 813 C C . ARG A 1 102 ? 2.939 -0.900 -7.944 1.00 98.50 102 ARG A C 1
ATOM 815 O O . ARG A 1 102 ? 3.751 -0.743 -8.852 1.00 98.50 102 ARG A O 1
ATOM 822 N N . THR A 1 103 ? 2.609 -2.100 -7.470 1.00 98.44 103 THR A N 1
ATOM 823 C CA . THR A 1 103 ? 3.139 -3.350 -8.033 1.00 98.44 103 THR A CA 1
ATOM 824 C C . THR A 1 103 ? 2.776 -3.472 -9.509 1.00 98.44 103 THR A C 1
ATOM 826 O O . THR A 1 103 ? 3.664 -3.676 -10.332 1.00 98.44 103 THR A O 1
ATOM 829 N N . HIS A 1 104 ? 1.515 -3.224 -9.869 1.00 98.31 104 HIS A N 1
ATOM 830 C CA . HIS A 1 104 ? 1.090 -3.261 -11.267 1.00 98.31 104 HIS A CA 1
ATOM 831 C C . HIS A 1 104 ? 1.831 -2.232 -12.141 1.00 98.31 104 HIS A C 1
ATOM 833 O O . HIS A 1 104 ? 2.260 -2.533 -13.254 1.00 98.31 104 HIS A O 1
ATOM 839 N N . GLN A 1 105 ? 2.055 -1.017 -11.630 1.00 98.62 105 GLN A N 1
ATOM 840 C CA . GLN A 1 105 ? 2.834 -0.004 -12.347 1.00 98.62 105 GLN A CA 1
ATOM 841 C C . GLN A 1 105 ? 4.291 -0.440 -12.577 1.00 98.62 105 GLN A C 1
ATOM 843 O O . GLN A 1 105 ? 4.864 -0.153 -13.632 1.00 98.62 105 GLN A O 1
ATOM 848 N N . LEU A 1 106 ? 4.904 -1.118 -11.603 1.00 98.38 106 LEU A N 1
ATOM 849 C CA . LEU A 1 106 ? 6.258 -1.655 -11.742 1.00 98.38 106 LEU A CA 1
ATOM 850 C C . LEU A 1 106 ? 6.319 -2.781 -12.776 1.00 98.38 106 LEU A C 1
ATOM 852 O O . LEU A 1 106 ? 7.255 -2.804 -13.571 1.00 98.38 106 LEU A O 1
ATOM 856 N N . GLU A 1 107 ? 5.320 -3.662 -12.816 1.00 98.62 107 GLU A N 1
ATOM 857 C CA . GLU A 1 107 ? 5.212 -4.715 -13.835 1.00 98.62 107 GLU A CA 1
ATOM 858 C C . GLU A 1 107 ? 5.131 -4.128 -15.250 1.00 98.62 107 GLU A C 1
ATOM 860 O O . GLU A 1 107 ? 5.847 -4.577 -16.147 1.00 98.62 107 GLU A O 1
ATOM 865 N N . LEU A 1 108 ? 4.327 -3.077 -15.448 1.00 98.44 108 LEU A N 1
ATOM 866 C CA . LEU A 1 108 ? 4.235 -2.383 -16.737 1.00 98.44 108 LEU A CA 1
ATOM 867 C C . LEU A 1 108 ? 5.582 -1.783 -17.158 1.00 98.44 108 LEU A C 1
ATOM 869 O O . LEU A 1 108 ? 6.028 -2.005 -18.283 1.00 98.44 108 LEU A O 1
ATOM 873 N N . ARG A 1 109 ? 6.269 -1.089 -16.241 1.00 98.38 109 ARG A N 1
ATOM 874 C CA . ARG A 1 109 ? 7.601 -0.518 -16.508 1.00 98.38 109 ARG A CA 1
ATOM 875 C C . ARG A 1 109 ? 8.646 -1.586 -16.814 1.00 98.38 109 ARG A C 1
ATOM 877 O O . ARG A 1 109 ? 9.494 -1.377 -17.676 1.00 98.38 109 ARG A O 1
ATOM 884 N N . ALA A 1 110 ? 8.595 -2.726 -16.129 1.00 98.19 110 ALA A N 1
ATOM 885 C CA . ALA A 1 110 ? 9.475 -3.853 -16.422 1.00 98.19 110 ALA A CA 1
ATOM 886 C C . ALA A 1 110 ? 9.229 -4.395 -17.841 1.00 98.19 110 ALA A C 1
ATOM 888 O O . ALA A 1 110 ? 10.181 -4.657 -18.573 1.00 98.19 110 ALA A O 1
ATOM 889 N N . GLY A 1 111 ? 7.963 -4.490 -18.260 1.00 98.31 111 GLY A N 1
ATOM 890 C CA . GLY A 1 111 ? 7.600 -4.863 -19.628 1.00 98.31 111 GLY A CA 1
ATOM 891 C C . GLY A 1 111 ? 8.092 -3.863 -20.680 1.00 98.31 111 GLY A C 1
ATOM 892 O O . GLY A 1 111 ? 8.609 -4.267 -21.719 1.00 98.31 111 GLY A O 1
ATOM 893 N N . GLU A 1 112 ? 7.979 -2.560 -20.413 1.00 98.56 112 GLU A N 1
ATOM 894 C CA . GLU A 1 112 ? 8.516 -1.508 -21.289 1.00 98.56 112 GLU A CA 1
ATOM 895 C C . GLU A 1 112 ? 10.040 -1.604 -21.428 1.00 98.56 112 GLU A C 1
ATOM 897 O O . GLU A 1 112 ? 10.557 -1.558 -22.544 1.00 98.56 112 GLU A O 1
ATOM 902 N N . LEU A 1 113 ? 10.757 -1.805 -20.318 1.00 98.38 113 LEU A N 1
ATOM 903 C CA . LEU A 1 113 ? 12.210 -1.987 -20.330 1.00 98.38 113 LEU A CA 1
ATOM 904 C C . LEU A 1 113 ? 12.631 -3.211 -21.149 1.00 98.38 113 LEU A C 1
ATOM 906 O O . LEU A 1 113 ? 13.541 -3.096 -21.965 1.00 98.38 113 LEU A O 1
ATOM 910 N N . ALA A 1 114 ? 11.941 -4.343 -20.995 1.00 98.25 114 ALA A N 1
ATOM 911 C CA . ALA A 1 114 ? 12.225 -5.550 -21.771 1.00 98.25 114 ALA A CA 1
ATOM 912 C C . ALA A 1 114 ? 12.034 -5.333 -23.285 1.00 98.25 114 ALA A C 1
ATOM 914 O O . ALA A 1 114 ? 12.799 -5.855 -24.096 1.00 98.25 114 ALA A O 1
ATOM 915 N N . ARG A 1 115 ? 11.040 -4.528 -23.688 1.00 98.19 115 ARG A N 1
ATOM 916 C CA . ARG A 1 115 ? 10.838 -4.158 -25.101 1.00 98.19 115 ARG A CA 1
ATOM 917 C C . ARG A 1 115 ? 11.957 -3.259 -25.615 1.00 98.19 115 ARG A C 1
ATOM 919 O O . ARG A 1 115 ? 12.498 -3.528 -26.681 1.00 98.19 115 ARG A O 1
ATOM 926 N N . CYS A 1 116 ? 12.337 -2.241 -24.844 1.00 98.12 116 CYS A N 1
ATOM 927 C CA . CYS A 1 116 ? 13.466 -1.377 -25.184 1.00 98.12 116 CYS A CA 1
ATOM 928 C C . CYS A 1 116 ? 14.772 -2.172 -25.323 1.00 98.12 116 CYS A C 1
ATOM 930 O O . CYS A 1 116 ? 15.553 -1.915 -26.236 1.00 98.12 116 CYS A O 1
ATOM 932 N N . GLU A 1 117 ? 15.008 -3.145 -24.442 1.00 98.19 117 GLU A N 1
ATOM 933 C CA . GLU A 1 117 ? 16.169 -4.033 -24.519 1.00 98.19 117 GLU A CA 1
ATOM 934 C C . GLU A 1 117 ? 16.165 -4.851 -25.819 1.00 98.19 117 GLU A C 1
ATOM 936 O O . GLU A 1 117 ? 17.168 -4.867 -26.534 1.00 98.19 117 GLU A O 1
ATOM 941 N N . ALA A 1 118 ? 15.033 -5.462 -26.181 1.00 98.06 118 ALA A N 1
ATOM 942 C CA . ALA A 1 118 ? 14.898 -6.206 -27.434 1.00 98.06 118 ALA A CA 1
ATOM 943 C C . ALA A 1 118 ? 15.145 -5.326 -28.676 1.00 98.06 118 ALA A C 1
ATOM 945 O O . ALA A 1 118 ? 15.884 -5.728 -29.579 1.00 98.06 118 ALA A O 1
ATOM 946 N N . ASP A 1 119 ? 14.595 -4.109 -28.695 1.00 98.25 119 ASP A N 1
ATOM 947 C CA . ASP A 1 119 ? 14.804 -3.144 -29.781 1.00 98.25 119 ASP A CA 1
ATOM 948 C C . ASP A 1 119 ? 16.285 -2.748 -29.911 1.00 98.25 119 ASP A C 1
ATOM 950 O O . ASP A 1 119 ? 16.815 -2.626 -31.021 1.00 98.25 119 ASP A O 1
ATOM 954 N N . LEU A 1 120 ? 16.983 -2.562 -28.784 1.00 97.94 120 LEU A N 1
ATOM 955 C CA . LEU A 1 120 ? 18.419 -2.274 -28.777 1.00 97.94 120 LEU A CA 1
ATOM 956 C C . LEU A 1 120 ? 19.241 -3.452 -29.305 1.00 97.94 120 LEU A C 1
ATOM 958 O O . LEU A 1 120 ? 20.141 -3.230 -30.118 1.00 97.94 120 LEU A O 1
ATOM 962 N N . TYR A 1 121 ? 18.918 -4.687 -28.912 1.00 98.19 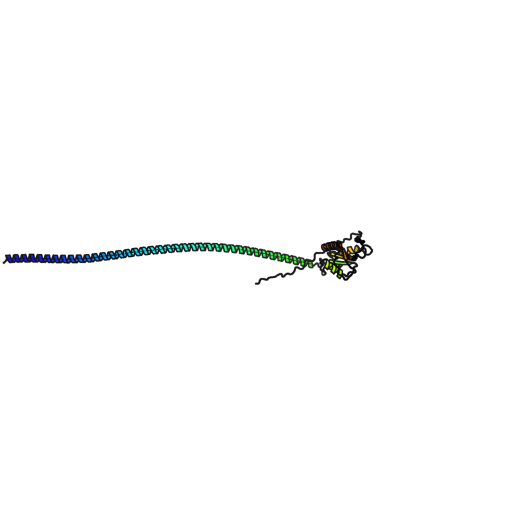121 TYR A N 1
ATOM 963 C CA . TYR A 1 121 ? 19.565 -5.882 -29.463 1.00 98.19 121 TYR A CA 1
ATOM 964 C C . TYR A 1 121 ? 19.375 -5.989 -30.977 1.00 98.19 121 TYR A C 1
ATOM 966 O O . TYR A 1 121 ? 20.332 -6.275 -31.699 1.00 98.19 121 TYR A O 1
ATOM 974 N N . GLN A 1 122 ? 18.168 -5.718 -31.480 1.00 98.06 122 GLN A N 1
ATOM 975 C CA . GLN A 1 122 ? 17.912 -5.733 -32.917 1.00 98.06 122 GLN A CA 1
ATOM 976 C C . GLN A 1 122 ? 18.767 -4.687 -33.646 1.00 98.06 122 GLN A C 1
ATOM 978 O O . GLN A 1 122 ? 19.441 -5.016 -34.622 1.00 98.06 122 GLN A O 1
ATOM 983 N N . ARG A 1 123 ? 18.808 -3.448 -33.143 1.00 97.50 123 ARG A N 1
ATOM 984 C CA . ARG A 1 123 ? 19.635 -2.381 -33.730 1.00 97.50 123 ARG A CA 1
ATOM 985 C C . ARG A 1 123 ? 21.124 -2.708 -33.692 1.00 97.50 123 ARG A C 1
ATOM 987 O O . ARG A 1 123 ? 21.832 -2.413 -34.651 1.00 97.50 123 ARG A O 1
ATOM 994 N N . ALA A 1 124 ? 21.607 -3.318 -32.612 1.00 96.69 124 ALA A N 1
ATOM 995 C CA . ALA A 1 124 ? 22.997 -3.751 -32.511 1.00 96.69 124 ALA A CA 1
ATOM 996 C C . ALA A 1 124 ? 23.340 -4.785 -33.597 1.00 96.69 124 ALA A C 1
ATOM 998 O O . ALA A 1 124 ? 24.361 -4.646 -34.272 1.00 96.69 124 ALA A O 1
ATOM 999 N N . ASN A 1 125 ? 22.453 -5.757 -33.829 1.00 97.38 125 ASN A N 1
ATOM 1000 C CA . ASN A 1 125 ? 22.615 -6.740 -34.901 1.00 97.38 125 ASN A CA 1
ATOM 1001 C C . ASN A 1 125 ? 22.608 -6.081 -36.288 1.00 97.38 125 ASN A C 1
ATOM 1003 O O . ASN A 1 125 ? 23.474 -6.378 -37.105 1.00 97.38 125 ASN A O 1
ATOM 1007 N N . GLU A 1 126 ? 21.690 -5.146 -36.548 1.00 97.31 126 GLU A N 1
ATOM 1008 C CA . GLU A 1 126 ? 21.640 -4.403 -37.817 1.00 97.31 126 GLU A CA 1
ATOM 1009 C C . GLU A 1 126 ? 22.940 -3.629 -38.085 1.00 97.31 126 GLU A C 1
ATOM 1011 O O . GLU A 1 126 ? 23.464 -3.642 -39.202 1.00 97.31 126 GLU A O 1
ATOM 1016 N N . VAL A 1 127 ? 23.495 -2.975 -37.058 1.00 96.44 127 VAL A N 1
ATOM 1017 C CA . VAL A 1 127 ? 24.788 -2.282 -37.150 1.00 96.44 127 VAL A CA 1
ATOM 1018 C C . VAL A 1 127 ? 25.919 -3.269 -37.437 1.00 96.44 127 VAL A C 1
ATOM 1020 O O . VAL A 1 127 ? 26.749 -3.002 -38.307 1.00 96.44 127 VAL A O 1
ATOM 1023 N N . GLN A 1 128 ? 25.942 -4.418 -36.758 1.00 97.25 128 GLN A N 1
ATOM 1024 C CA . GLN A 1 128 ? 26.947 -5.456 -36.985 1.00 97.25 128 GLN A CA 1
ATOM 1025 C C . GLN A 1 128 ? 26.890 -6.005 -38.417 1.00 97.25 128 GLN A C 1
ATOM 1027 O O . GLN A 1 128 ? 27.934 -6.149 -39.053 1.00 97.25 128 GLN A O 1
ATOM 1032 N N . THR A 1 129 ? 25.693 -6.264 -38.948 1.00 96.50 129 THR A N 1
ATOM 1033 C CA . THR A 1 129 ? 25.509 -6.713 -40.335 1.00 96.50 129 THR A CA 1
ATOM 1034 C C . THR A 1 129 ? 26.028 -5.674 -41.325 1.00 96.50 129 THR A C 1
ATOM 1036 O O . THR A 1 129 ? 26.843 -6.006 -42.183 1.00 96.50 129 THR A O 1
ATOM 1039 N N . ARG A 1 130 ? 25.657 -4.397 -41.165 1.00 95.62 130 ARG A N 1
ATOM 1040 C CA . ARG A 1 130 ? 26.160 -3.319 -42.037 1.00 95.62 130 ARG A CA 1
ATOM 1041 C C . ARG A 1 130 ? 27.676 -3.179 -41.979 1.00 95.62 130 ARG A C 1
ATOM 1043 O O . ARG A 1 130 ? 28.315 -2.930 -42.997 1.00 95.62 130 ARG A O 1
ATOM 1050 N N . HIS A 1 131 ? 28.265 -3.340 -40.797 1.00 93.94 131 HIS A N 1
ATOM 1051 C CA . HIS A 1 131 ? 29.714 -3.311 -40.650 1.00 93.94 131 HIS A CA 1
ATOM 1052 C C . HIS A 1 131 ? 30.386 -4.439 -41.451 1.00 93.94 131 HIS A C 1
ATOM 1054 O O . HIS A 1 131 ? 31.341 -4.185 -42.183 1.00 93.94 131 HIS A O 1
ATOM 1060 N N . GLN A 1 132 ? 29.851 -5.661 -41.382 1.00 95.62 132 GLN A N 1
ATOM 1061 C CA . GLN A 1 132 ? 30.347 -6.795 -42.169 1.00 95.62 132 GLN A CA 1
ATOM 1062 C C . GLN A 1 132 ? 30.207 -6.564 -43.681 1.00 95.62 132 GLN A C 1
ATOM 1064 O O . GLN A 1 132 ? 31.126 -6.885 -44.433 1.00 95.62 132 GLN A O 1
ATOM 1069 N N . GLU A 1 133 ? 29.094 -5.980 -44.132 1.00 93.88 133 GLU A N 1
ATOM 1070 C CA . GLU A 1 133 ? 28.877 -5.629 -45.542 1.00 93.88 133 GLU A CA 1
ATOM 1071 C C . GLU A 1 133 ? 29.916 -4.617 -46.049 1.00 93.88 133 GLU A C 1
ATOM 1073 O O . GLU A 1 133 ? 30.483 -4.802 -47.128 1.00 93.88 133 GLU A O 1
ATOM 1078 N N . ILE A 1 134 ? 30.206 -3.578 -45.257 1.00 92.62 134 ILE A N 1
ATOM 1079 C CA . ILE A 1 134 ? 31.221 -2.565 -45.582 1.00 92.62 134 ILE A CA 1
ATOM 1080 C C . ILE A 1 134 ? 32.611 -3.200 -45.674 1.00 92.62 134 ILE A C 1
ATOM 1082 O O . ILE A 1 134 ? 33.325 -2.969 -46.651 1.00 92.62 134 ILE A O 1
ATOM 1086 N N . GLU A 1 135 ? 32.994 -4.025 -44.698 1.00 91.56 135 GLU A N 1
ATOM 1087 C CA . GLU A 1 135 ? 34.294 -4.702 -44.715 1.00 91.56 135 GLU A CA 1
ATOM 1088 C C . GLU A 1 135 ? 34.414 -5.671 -45.898 1.00 91.56 135 GLU A C 1
ATOM 1090 O O . GLU A 1 135 ? 35.445 -5.708 -46.571 1.00 91.56 135 GLU A O 1
ATOM 1095 N N . HIS A 1 136 ? 33.347 -6.396 -46.240 1.00 90.88 136 HIS A N 1
ATOM 1096 C CA . HIS A 1 136 ? 33.338 -7.247 -47.427 1.00 90.88 136 HIS A CA 1
ATOM 1097 C C . HIS A 1 136 ? 33.498 -6.433 -48.722 1.00 90.88 136 HIS A C 1
ATOM 1099 O O . HIS A 1 136 ? 34.317 -6.782 -49.576 1.00 90.88 136 HIS A O 1
ATOM 1105 N N . ALA A 1 137 ? 32.765 -5.322 -48.869 1.00 84.81 137 ALA A N 1
ATOM 1106 C CA . ALA A 1 137 ? 32.891 -4.425 -50.020 1.00 84.81 137 ALA A CA 1
ATOM 1107 C C . ALA A 1 137 ? 34.310 -3.842 -50.135 1.00 84.81 137 ALA A C 1
ATOM 1109 O O . ALA A 1 137 ? 34.881 -3.781 -51.227 1.00 84.81 137 ALA A O 1
ATOM 1110 N N . ARG A 1 138 ? 34.915 -3.484 -48.999 1.00 81.12 138 ARG A N 1
ATOM 1111 C CA . ARG A 1 138 ? 36.299 -3.014 -48.919 1.00 81.12 138 ARG A CA 1
ATOM 1112 C C . ARG A 1 138 ? 37.292 -4.086 -49.371 1.00 81.12 138 ARG A C 1
ATOM 1114 O O . ARG A 1 138 ? 38.165 -3.800 -50.190 1.00 81.12 138 ARG A O 1
ATOM 1121 N N . MET A 1 139 ? 37.157 -5.317 -48.879 1.00 85.75 139 MET A N 1
ATOM 1122 C CA . MET A 1 139 ? 38.014 -6.437 -49.283 1.00 85.75 139 MET A CA 1
ATOM 1123 C C . MET A 1 139 ? 37.889 -6.735 -50.783 1.00 85.75 139 MET A C 1
ATOM 1125 O O . MET A 1 139 ? 38.905 -6.947 -51.446 1.00 85.75 139 MET A O 1
ATOM 1129 N N . ALA A 1 140 ? 36.676 -6.684 -51.342 1.00 81.56 140 ALA A N 1
ATOM 1130 C CA . ALA A 1 140 ? 36.445 -6.857 -52.776 1.00 81.56 140 ALA A CA 1
ATOM 1131 C C . ALA A 1 140 ? 37.109 -5.748 -53.620 1.00 81.56 140 ALA A C 1
ATOM 1133 O O . ALA A 1 140 ? 37.712 -6.036 -54.657 1.00 81.56 140 ALA A O 1
ATOM 1134 N N . ALA A 1 141 ? 37.067 -4.493 -53.157 1.00 70.38 141 ALA A N 1
ATOM 1135 C CA . ALA A 1 141 ? 37.740 -3.374 -53.819 1.00 70.38 141 ALA A CA 1
ATOM 1136 C C . ALA A 1 141 ? 39.275 -3.515 -53.797 1.00 70.38 141 ALA A C 1
ATOM 1138 O O . ALA A 1 141 ? 39.936 -3.229 -54.796 1.00 70.38 141 ALA A O 1
ATOM 1139 N N . MET A 1 142 ? 39.852 -4.017 -52.699 1.00 70.75 142 MET A N 1
ATOM 1140 C CA . MET A 1 142 ? 41.301 -4.246 -52.591 1.00 70.75 142 MET A CA 1
ATOM 1141 C C . MET A 1 142 ? 41.823 -5.364 -53.508 1.00 70.75 142 MET A C 1
ATOM 1143 O O . MET A 1 142 ? 43.003 -5.359 -53.852 1.00 70.75 142 MET A O 1
ATOM 1147 N N . GLN A 1 143 ? 40.974 -6.294 -53.958 1.00 69.56 143 GLN A N 1
ATOM 1148 C CA . GLN A 1 143 ? 41.376 -7.346 -54.905 1.00 69.56 143 GLN A CA 1
ATOM 1149 C C . GLN A 1 143 ? 41.657 -6.821 -56.331 1.00 69.56 143 GLN A C 1
ATOM 1151 O O . GLN A 1 143 ? 42.205 -7.559 -57.147 1.00 69.56 143 GLN A O 1
ATOM 1156 N N . HIS A 1 144 ? 41.350 -5.550 -56.632 1.00 58.62 144 HIS A N 1
ATOM 1157 C CA . HIS A 1 144 ? 41.615 -4.905 -57.926 1.00 58.62 144 HIS A CA 1
ATOM 1158 C C . HIS A 1 144 ? 42.586 -3.711 -57.765 1.00 58.62 144 HIS A C 1
ATOM 1160 O O . HIS A 1 144 ? 42.159 -2.553 -57.783 1.00 58.62 144 HIS A O 1
ATOM 1166 N N . PRO A 1 145 ? 43.908 -3.950 -57.635 1.00 55.72 145 PRO A N 1
ATOM 1167 C CA . PRO A 1 145 ? 44.890 -2.929 -57.235 1.00 55.72 145 PRO A CA 1
ATOM 1168 C C . PRO A 1 145 ? 45.055 -1.748 -58.212 1.00 55.72 145 PRO A C 1
ATOM 1170 O O . PRO A 1 145 ? 45.620 -0.722 -57.842 1.00 55.72 145 PRO A O 1
ATOM 1173 N N . CYS A 1 146 ? 44.550 -1.849 -59.445 1.00 54.31 146 CYS A N 1
ATOM 1174 C CA . CYS A 1 146 ? 44.682 -0.801 -60.464 1.00 54.31 146 CYS A CA 1
ATOM 1175 C C . CYS A 1 146 ? 43.519 0.210 -60.489 1.00 54.31 146 CYS A C 1
ATOM 1177 O O . CYS A 1 146 ? 43.610 1.204 -61.204 1.00 54.31 146 CYS A O 1
ATOM 1179 N N . ALA A 1 147 ? 42.441 -0.002 -59.721 1.00 55.91 147 ALA A N 1
ATOM 1180 C CA . ALA A 1 147 ? 41.239 0.842 -59.790 1.00 55.91 147 ALA A CA 1
ATOM 1181 C C . ALA A 1 147 ? 41.439 2.284 -59.270 1.00 55.91 147 ALA A C 1
ATOM 1183 O O . ALA A 1 147 ? 40.606 3.143 -59.539 1.00 55.91 147 ALA A O 1
ATOM 1184 N N . HIS A 1 148 ? 42.549 2.557 -58.574 1.00 60.06 148 HIS A N 1
ATOM 1185 C CA . HIS A 1 148 ? 42.845 3.857 -57.954 1.00 60.06 148 HIS A CA 1
ATOM 1186 C C . HIS A 1 148 ? 44.198 4.445 -58.388 1.00 60.06 148 HIS A C 1
ATOM 1188 O O . HIS A 1 148 ? 44.632 5.455 -57.844 1.00 60.06 148 HIS A O 1
ATOM 1194 N N . GLN A 1 149 ? 44.888 3.814 -59.345 1.00 69.62 149 GLN A N 1
ATOM 1195 C CA . GLN A 1 149 ? 46.177 4.309 -59.828 1.00 69.62 149 GLN A CA 1
ATOM 1196 C C . GLN A 1 149 ? 45.981 5.279 -60.994 1.00 69.62 149 GLN A C 1
ATOM 1198 O O . GLN A 1 149 ? 45.320 4.958 -61.980 1.00 69.62 149 GLN A O 1
ATOM 1203 N N . ILE A 1 150 ? 46.600 6.451 -60.908 1.00 74.94 150 ILE A N 1
ATOM 1204 C CA . ILE A 1 150 ? 46.689 7.420 -61.997 1.00 74.94 150 ILE A CA 1
ATOM 1205 C C . ILE A 1 150 ? 47.949 7.098 -62.795 1.00 74.94 150 ILE A C 1
ATOM 1207 O O . ILE A 1 150 ? 49.066 7.154 -62.273 1.00 74.94 150 ILE A O 1
ATOM 1211 N N . GLY A 1 151 ? 47.774 6.748 -64.067 1.00 77.31 151 GLY A N 1
ATOM 1212 C CA . GLY A 1 151 ? 48.893 6.480 -64.958 1.00 77.31 151 GLY A CA 1
ATOM 1213 C C . GLY A 1 151 ? 49.488 7.788 -65.470 1.00 77.31 151 GLY A C 1
ATOM 1214 O O . GLY A 1 151 ? 48.805 8.588 -66.104 1.00 77.31 151 GLY A O 1
ATOM 1215 N N . LEU A 1 152 ? 50.772 8.004 -65.218 1.00 80.06 152 LEU A N 1
ATOM 1216 C CA . LEU A 1 152 ? 51.528 9.151 -65.695 1.00 80.06 152 LEU A CA 1
ATOM 1217 C C . LEU A 1 152 ? 52.421 8.739 -66.860 1.00 80.06 152 LEU A C 1
ATOM 1219 O O . LEU A 1 152 ? 53.238 7.827 -66.728 1.00 80.06 152 LEU A O 1
ATOM 1223 N N . VAL A 1 153 ? 52.295 9.435 -67.984 1.00 78.75 153 VAL A N 1
ATOM 1224 C CA . VAL A 1 153 ? 53.169 9.259 -69.144 1.00 78.75 153 VAL A CA 1
ATOM 1225 C C . VAL A 1 153 ? 53.928 10.553 -69.394 1.00 78.75 153 VAL A C 1
ATOM 1227 O O . VAL A 1 153 ? 53.330 11.601 -69.632 1.00 78.75 153 VAL A O 1
ATOM 1230 N N . LEU A 1 154 ? 55.256 10.472 -69.376 1.00 74.25 154 LEU A N 1
ATOM 1231 C CA . LEU A 1 154 ? 56.139 11.579 -69.730 1.00 74.25 154 LEU A CA 1
ATOM 1232 C C . LEU A 1 154 ? 56.556 11.446 -71.187 1.00 74.25 154 LEU A C 1
ATOM 1234 O O . LEU A 1 154 ? 57.228 10.482 -71.546 1.00 74.25 154 LEU A O 1
ATOM 1238 N N . ASN A 1 155 ? 56.193 12.415 -72.023 1.00 69.69 155 ASN A N 1
ATOM 1239 C CA . ASN A 1 155 ? 56.645 12.450 -73.405 1.00 69.69 155 ASN A CA 1
ATOM 1240 C C . ASN A 1 155 ? 57.670 13.571 -73.597 1.00 69.69 155 ASN A C 1
ATOM 1242 O O . ASN A 1 155 ? 57.345 14.750 -73.454 1.00 69.69 155 ASN A O 1
ATOM 1246 N N . ASN A 1 156 ? 58.907 13.195 -73.932 1.00 58.03 156 ASN A N 1
ATOM 1247 C CA . ASN A 1 156 ? 59.980 14.124 -74.298 1.00 58.03 156 ASN A CA 1
ATOM 1248 C C . ASN A 1 156 ? 60.246 15.246 -73.273 1.00 58.03 156 ASN A C 1
ATOM 1250 O O . ASN A 1 156 ? 60.655 16.354 -73.623 1.00 58.03 156 ASN A O 1
ATOM 1254 N N . THR A 1 157 ? 60.034 14.979 -71.982 1.00 59.03 157 THR A N 1
ATOM 1255 C CA . THR A 1 157 ? 60.312 15.956 -70.930 1.00 59.03 157 THR A CA 1
ATOM 1256 C C . THR A 1 157 ? 61.725 15.771 -70.385 1.00 59.03 157 THR A C 1
ATOM 1258 O O . THR A 1 157 ? 62.072 14.687 -69.928 1.00 59.03 157 THR A O 1
ATOM 1261 N N . ARG A 1 158 ? 62.527 16.843 -70.324 1.00 62.91 158 ARG A N 1
ATOM 1262 C CA . ARG A 1 158 ? 63.761 16.870 -69.503 1.00 62.91 158 ARG A CA 1
ATOM 1263 C C . ARG A 1 158 ? 63.486 16.814 -67.991 1.00 62.91 158 ARG A C 1
ATOM 1265 O O . ARG A 1 158 ? 64.421 16.716 -67.205 1.00 62.91 158 ARG A O 1
ATOM 1272 N N . THR A 1 159 ? 62.221 16.921 -67.589 1.00 63.84 159 THR A N 1
ATOM 1273 C CA . THR A 1 159 ? 61.783 16.869 -66.194 1.00 63.84 159 THR A CA 1
ATOM 1274 C C . THR A 1 159 ? 61.888 15.436 -65.658 1.00 63.84 159 THR A C 1
ATOM 1276 O O . THR A 1 159 ? 61.310 14.535 -66.270 1.00 63.84 159 THR A O 1
ATOM 1279 N N . PRO A 1 160 ? 62.579 15.204 -64.527 1.00 72.25 160 PRO A N 1
ATOM 1280 C CA . PRO A 1 160 ? 62.601 13.898 -63.881 1.00 72.25 160 PRO A CA 1
ATOM 1281 C C . PRO A 1 160 ? 61.190 13.434 -63.500 1.00 72.25 160 PRO A C 1
ATOM 1283 O O . PRO A 1 160 ? 60.352 14.231 -63.074 1.00 72.25 160 PRO A O 1
ATOM 1286 N N . LEU A 1 161 ? 60.937 12.127 -63.600 1.00 71.56 161 LEU A N 1
ATOM 1287 C CA . LEU A 1 161 ? 59.646 11.536 -63.238 1.00 71.56 161 LEU A CA 1
ATOM 1288 C C . LEU A 1 161 ? 59.266 11.770 -61.780 1.00 71.56 161 LEU A C 1
ATOM 1290 O O . LEU A 1 161 ? 58.092 11.995 -61.509 1.00 71.56 161 LEU A O 1
ATOM 1294 N N . SER A 1 162 ? 60.236 11.765 -60.865 1.00 71.81 162 SER A N 1
ATOM 1295 C CA . SER A 1 162 ? 60.008 12.123 -59.463 1.00 71.81 162 SER A CA 1
ATOM 1296 C C . SER A 1 162 ? 59.442 13.535 -59.342 1.00 71.81 162 SER A C 1
ATOM 1298 O O . SER A 1 162 ? 58.379 13.706 -58.773 1.00 71.81 162 SER A O 1
ATOM 1300 N N . THR A 1 163 ? 60.054 14.526 -59.989 1.00 74.62 163 THR A N 1
ATOM 1301 C CA . THR A 1 163 ? 59.599 15.924 -59.943 1.00 74.62 163 THR A CA 1
ATOM 1302 C C . THR A 1 163 ? 58.190 16.102 -60.510 1.00 74.62 163 THR A C 1
ATOM 1304 O O . THR A 1 163 ? 57.378 16.835 -59.949 1.00 74.62 163 THR A O 1
ATOM 1307 N N . ALA A 1 164 ? 57.876 15.421 -61.617 1.00 69.06 164 ALA A N 1
ATOM 1308 C CA . ALA A 1 164 ? 56.536 15.450 -62.201 1.00 69.06 164 ALA A CA 1
ATOM 1309 C C . ALA A 1 164 ? 55.495 14.768 -61.295 1.00 69.06 164 ALA A C 1
ATOM 1311 O O . ALA A 1 164 ? 54.395 15.290 -61.111 1.00 69.06 164 ALA A O 1
ATOM 1312 N N . ARG A 1 165 ? 55.860 13.623 -60.709 1.00 72.56 165 ARG A N 1
ATOM 1313 C CA . ARG A 1 165 ? 55.036 12.867 -59.762 1.00 72.56 165 ARG A CA 1
ATOM 1314 C C . ARG A 1 165 ? 54.759 13.675 -58.497 1.00 72.56 165 ARG A C 1
ATOM 1316 O O . ARG A 1 165 ? 53.611 13.737 -58.073 1.00 72.56 165 ARG A O 1
ATOM 1323 N N . ASP A 1 166 ? 55.781 14.316 -57.944 1.00 74.56 166 ASP A N 1
ATOM 1324 C CA . ASP A 1 166 ? 55.694 15.103 -56.716 1.00 74.56 166 ASP A CA 1
ATOM 1325 C C . ASP A 1 166 ? 54.832 16.346 -56.922 1.00 74.56 166 ASP A C 1
ATOM 1327 O O . ASP A 1 166 ? 53.965 16.634 -56.102 1.00 74.56 166 ASP A O 1
ATOM 1331 N N . GLY A 1 167 ? 54.986 17.025 -58.063 1.00 71.75 167 GLY A N 1
ATOM 1332 C CA . GLY A 1 167 ? 54.108 18.133 -58.425 1.00 71.75 167 GLY A CA 1
ATOM 1333 C C . GLY A 1 167 ? 52.647 17.697 -58.519 1.00 71.75 167 GLY A C 1
ATOM 1334 O O . GLY A 1 167 ? 51.789 18.276 -57.865 1.00 71.75 167 GLY A O 1
ATOM 1335 N N . ILE A 1 168 ? 52.346 16.645 -59.284 1.00 70.12 168 ILE A N 1
ATOM 1336 C CA . ILE A 1 168 ? 50.961 16.169 -59.437 1.00 70.12 168 ILE A CA 1
ATOM 1337 C C . ILE A 1 168 ? 50.371 15.727 -58.094 1.00 70.12 168 ILE A C 1
ATOM 1339 O O . ILE A 1 168 ? 49.235 16.092 -57.794 1.00 70.12 168 ILE A O 1
ATOM 1343 N N . SER A 1 169 ? 51.139 14.990 -57.287 1.00 71.25 169 SER A N 1
ATOM 1344 C CA . SER A 1 169 ? 50.721 14.533 -55.959 1.00 71.25 169 SER A CA 1
ATOM 1345 C C . SER A 1 169 ? 50.390 15.710 -55.040 1.00 71.25 169 SER A C 1
ATOM 1347 O O . SER A 1 169 ? 49.301 15.752 -54.472 1.00 71.25 169 SER A O 1
ATOM 1349 N N . GLN A 1 170 ? 51.270 16.714 -54.979 1.00 73.69 170 GLN A N 1
ATOM 1350 C CA . GLN A 1 170 ? 51.074 17.910 -54.163 1.00 73.69 170 GLN A CA 1
ATOM 1351 C C . GLN A 1 170 ? 49.895 18.776 -54.639 1.00 73.69 170 GLN A C 1
ATOM 1353 O O . GLN A 1 170 ? 49.241 19.414 -53.821 1.00 73.69 170 GLN A O 1
ATOM 1358 N N . PHE A 1 171 ? 49.620 18.830 -55.947 1.00 67.75 171 PHE A N 1
ATOM 1359 C CA . PHE A 1 171 ? 48.564 19.692 -56.497 1.00 67.75 171 PHE A CA 1
ATOM 1360 C C . PHE A 1 171 ? 47.174 19.068 -56.509 1.00 67.75 171 PHE A C 1
ATOM 1362 O O . PHE A 1 171 ? 46.174 19.788 -56.416 1.00 67.75 171 PHE A O 1
ATOM 1369 N N . CYS A 1 172 ? 47.107 17.753 -56.688 1.00 67.69 172 CYS A N 1
ATOM 1370 C CA . CYS A 1 172 ? 45.845 17.036 -56.826 1.00 67.69 172 CYS A CA 1
ATOM 1371 C C . CYS A 1 172 ? 45.384 16.393 -55.511 1.00 67.69 172 CYS A C 1
ATOM 1373 O O . CYS A 1 172 ? 44.346 15.743 -55.519 1.00 67.69 172 CYS A O 1
ATOM 1375 N N . ASP A 1 173 ? 46.138 16.552 -54.415 1.00 71.69 173 ASP A N 1
ATOM 1376 C CA . ASP A 1 173 ? 45.925 15.851 -53.137 1.00 71.69 173 ASP A CA 1
ATOM 1377 C C . ASP A 1 173 ? 45.843 14.321 -53.311 1.00 71.69 173 ASP A C 1
ATOM 1379 O O . ASP A 1 173 ? 45.140 13.607 -52.597 1.00 71.69 173 ASP A O 1
ATOM 1383 N N . VAL A 1 174 ? 46.580 13.811 -54.299 1.00 69.38 174 VAL A N 1
ATOM 1384 C CA . VAL A 1 174 ? 46.669 12.388 -54.628 1.00 69.38 174 VAL A CA 1
ATOM 1385 C C . VAL A 1 174 ? 47.908 11.831 -53.938 1.00 69.38 174 VAL A C 1
ATOM 1387 O O . VAL A 1 174 ? 48.987 12.409 -54.061 1.00 69.38 174 VAL A O 1
ATOM 1390 N N . GLY A 1 175 ? 47.788 10.701 -53.236 1.00 74.62 175 GLY A N 1
ATOM 1391 C CA . GLY A 1 175 ? 48.935 10.056 -52.587 1.00 74.62 175 GLY A CA 1
ATOM 1392 C C . GLY A 1 175 ? 50.055 9.757 -53.590 1.00 74.62 175 GLY A C 1
ATOM 1393 O O . GLY A 1 175 ? 49.783 9.345 -54.720 1.00 74.62 175 GLY A O 1
ATOM 1394 N N . HIS A 1 176 ? 51.324 9.965 -53.213 1.00 71.81 176 HIS A N 1
ATOM 1395 C CA . HIS A 1 176 ? 52.457 9.714 -54.119 1.00 71.81 176 HIS A CA 1
ATOM 1396 C C . HIS A 1 176 ? 52.397 8.303 -54.718 1.00 71.81 176 HIS A C 1
ATOM 1398 O O . HIS A 1 176 ? 52.701 8.117 -55.893 1.00 71.81 176 HIS A O 1
ATOM 1404 N N . ASP A 1 177 ? 51.979 7.313 -53.934 1.00 73.19 177 ASP A N 1
ATOM 1405 C CA . ASP A 1 177 ? 51.790 5.906 -54.293 1.00 73.19 177 ASP A CA 1
ATOM 1406 C C . ASP A 1 177 ? 50.708 5.659 -55.357 1.00 73.19 177 ASP A C 1
ATOM 1408 O O . ASP A 1 177 ? 50.784 4.667 -56.081 1.00 73.19 177 ASP A O 1
ATOM 1412 N N . GLN A 1 178 ? 49.757 6.580 -55.512 1.00 69.06 178 GLN A N 1
ATOM 1413 C CA . GLN A 1 178 ? 48.670 6.481 -56.488 1.00 69.06 178 GLN A CA 1
ATOM 1414 C C . GLN A 1 178 ? 49.086 6.965 -57.881 1.00 69.06 178 GLN A C 1
ATOM 1416 O O . GLN A 1 178 ? 48.499 6.536 -58.871 1.00 69.06 178 GLN A O 1
ATOM 1421 N N . VAL A 1 179 ? 50.116 7.811 -57.993 1.00 75.31 179 VAL A N 1
ATOM 1422 C CA . VAL A 1 179 ? 50.662 8.243 -59.289 1.00 75.31 179 VAL A CA 1
ATOM 1423 C C . VAL A 1 179 ? 51.771 7.283 -59.712 1.00 75.31 179 VAL A C 1
ATOM 1425 O O . VAL A 1 179 ? 52.843 7.244 -59.104 1.00 75.31 179 VAL A O 1
ATOM 1428 N N . VAL A 1 180 ? 51.537 6.514 -60.771 1.00 78.06 180 VAL A N 1
ATOM 1429 C CA . VAL A 1 180 ? 52.478 5.497 -61.265 1.00 78.06 180 VAL A CA 1
ATOM 1430 C C . VAL A 1 180 ? 52.890 5.789 -62.699 1.00 78.06 180 VAL A C 1
ATOM 1432 O O . VAL A 1 180 ? 52.103 6.315 -63.478 1.00 78.06 180 VAL A O 1
ATOM 1435 N N . HIS A 1 181 ? 54.114 5.422 -63.086 1.00 80.50 181 HIS A N 1
ATOM 1436 C CA . HIS A 1 181 ? 54.489 5.464 -64.498 1.00 80.50 181 HIS A CA 1
ATOM 1437 C C . HIS A 1 181 ? 53.603 4.489 -65.273 1.00 80.50 181 HIS A C 1
ATOM 1439 O O . HIS A 1 181 ? 53.556 3.299 -64.948 1.00 80.50 181 HIS A O 1
ATOM 1445 N N . ALA A 1 182 ? 52.892 4.983 -66.282 1.00 78.94 182 ALA A N 1
ATOM 1446 C CA . ALA A 1 182 ? 51.965 4.138 -67.004 1.00 78.94 182 ALA A CA 1
ATOM 1447 C C . ALA A 1 182 ? 52.727 3.090 -67.826 1.00 78.94 182 ALA A C 1
ATOM 1449 O O . ALA A 1 182 ? 53.693 3.405 -68.522 1.00 78.94 182 ALA A O 1
ATOM 1450 N N . ALA A 1 183 ? 52.290 1.836 -67.748 1.00 80.00 183 ALA A N 1
ATOM 1451 C CA . ALA A 1 183 ? 52.860 0.741 -68.522 1.00 80.00 183 ALA A CA 1
ATOM 1452 C C . ALA A 1 183 ? 51.816 0.210 -69.521 1.00 80.00 183 ALA A C 1
ATOM 1454 O O . ALA A 1 183 ? 50.668 0.015 -69.119 1.00 80.00 183 ALA A O 1
ATOM 1455 N N . PRO A 1 184 ? 52.189 -0.088 -70.784 1.00 78.19 184 PRO A N 1
ATOM 1456 C CA . PRO A 1 184 ? 51.257 -0.542 -71.822 1.00 78.19 184 PRO A CA 1
ATOM 1457 C C . PRO A 1 184 ? 50.306 -1.706 -71.475 1.00 78.19 184 PRO A C 1
ATOM 1459 O O . PRO A 1 184 ? 49.186 -1.687 -71.983 1.00 78.19 184 PRO A O 1
ATOM 1462 N N . PRO A 1 185 ? 50.664 -2.714 -70.644 1.00 79.19 185 PRO A N 1
ATOM 1463 C CA . PRO A 1 185 ? 49.719 -3.785 -70.310 1.00 79.19 185 PRO A CA 1
ATOM 1464 C C . PRO A 1 185 ? 48.632 -3.365 -69.307 1.00 79.19 185 PRO A C 1
ATOM 1466 O O . PRO A 1 185 ? 47.661 -4.098 -69.126 1.00 79.19 185 PRO A O 1
ATOM 1469 N N . ASN A 1 186 ? 48.777 -2.212 -68.649 1.00 77.75 186 ASN A N 1
ATOM 1470 C CA . ASN A 1 186 ? 47.894 -1.791 -67.570 1.00 77.75 186 ASN A CA 1
ATOM 1471 C C . ASN A 1 186 ? 46.762 -0.891 -68.075 1.00 77.75 186 ASN A C 1
ATOM 1473 O O . ASN A 1 186 ? 46.904 -0.157 -69.055 1.00 77.75 186 ASN A O 1
ATOM 1477 N N . LYS A 1 187 ? 45.631 -0.945 -67.368 1.00 80.94 187 LYS A N 1
ATOM 1478 C CA . LYS A 1 187 ? 44.455 -0.111 -67.617 1.00 80.94 187 LYS A CA 1
ATOM 1479 C C . LYS A 1 187 ? 44.305 0.902 -66.490 1.00 80.94 187 LYS A C 1
ATOM 1481 O O . LYS A 1 187 ? 44.214 0.505 -65.332 1.00 80.94 187 LYS A O 1
ATOM 1486 N N . TYR A 1 188 ? 44.253 2.183 -66.834 1.00 78.56 188 TYR A N 1
ATOM 1487 C CA . TYR A 1 188 ? 44.168 3.277 -65.872 1.00 78.56 188 TYR A CA 1
ATOM 1488 C C . TYR A 1 188 ? 42.806 3.980 -65.962 1.00 78.56 188 TYR A C 1
ATOM 1490 O O . TYR A 1 188 ? 42.346 4.265 -67.071 1.00 78.56 188 TYR A O 1
ATOM 1498 N N . PRO A 1 189 ? 42.142 4.288 -64.834 1.00 74.12 189 PRO A N 1
ATOM 1499 C CA . PRO A 1 189 ? 40.940 5.128 -64.831 1.00 74.12 189 PRO A CA 1
ATOM 1500 C C . PRO A 1 189 ? 41.237 6.550 -65.325 1.00 74.12 189 PRO A C 1
ATOM 1502 O O . PRO A 1 189 ? 40.365 7.221 -65.871 1.00 74.12 189 PRO A O 1
ATOM 1505 N N . LEU A 1 190 ? 42.482 6.995 -65.184 1.00 77.62 190 LEU A N 1
ATOM 1506 C CA . LEU A 1 190 ? 42.939 8.300 -65.618 1.00 77.62 190 LEU A CA 1
ATOM 1507 C C . LEU A 1 190 ? 44.389 8.201 -66.087 1.00 77.62 190 LEU A C 1
ATOM 1509 O O . LEU A 1 190 ? 45.247 7.687 -65.363 1.00 77.62 190 LEU A O 1
ATOM 1513 N N . LEU A 1 191 ? 44.653 8.718 -67.284 1.00 79.44 191 LEU A N 1
ATOM 1514 C CA . LEU A 1 191 ? 45.995 8.820 -67.839 1.00 79.44 191 LEU A CA 1
ATOM 1515 C C . LEU A 1 191 ? 46.356 10.289 -68.059 1.00 79.44 191 LEU A C 1
ATOM 1517 O O . LEU A 1 191 ? 45.647 11.005 -68.768 1.00 79.44 191 LEU A O 1
ATOM 1521 N N . LEU A 1 192 ? 47.466 10.721 -67.469 1.00 80.12 192 LEU A N 1
ATOM 1522 C CA . LEU A 1 192 ? 48.004 12.068 -67.620 1.00 80.12 192 LEU A CA 1
ATOM 1523 C C . LEU A 1 192 ? 49.185 12.026 -68.591 1.00 80.12 192 LEU A C 1
ATOM 1525 O O . LEU A 1 192 ? 50.211 11.408 -68.296 1.00 80.12 192 LEU A O 1
ATOM 1529 N N . LEU A 1 193 ? 49.051 12.680 -69.745 1.00 80.62 193 LEU A N 1
ATOM 1530 C CA . LEU A 1 193 ? 50.146 12.833 -70.699 1.00 80.62 193 LEU A CA 1
ATOM 1531 C C . LEU A 1 193 ? 50.846 14.167 -70.453 1.00 80.62 193 LEU A C 1
ATOM 1533 O O . LEU A 1 193 ? 50.287 15.210 -70.766 1.00 80.62 193 LEU A O 1
ATOM 1537 N N . LEU A 1 194 ? 52.066 14.150 -69.928 1.00 77.50 194 LEU A N 1
ATOM 1538 C CA . LEU A 1 194 ? 52.872 15.357 -69.767 1.00 77.50 194 LEU A CA 1
ATOM 1539 C C . LEU A 1 194 ? 53.731 15.577 -71.010 1.00 77.50 194 LEU A C 1
ATOM 1541 O O . LEU A 1 194 ? 54.575 14.744 -71.342 1.00 77.50 194 LEU A O 1
ATOM 1545 N N . SER A 1 195 ? 53.545 16.719 -71.667 1.00 74.88 195 SER A N 1
ATOM 1546 C CA . SER A 1 195 ? 54.368 17.143 -72.802 1.00 74.88 195 SER A CA 1
ATOM 1547 C C . SER A 1 195 ? 55.015 18.489 -72.502 1.00 74.88 195 SER A C 1
ATOM 1549 O O . SER A 1 195 ? 54.328 19.441 -72.126 1.00 74.88 195 SER A O 1
ATOM 1551 N N . GLN A 1 196 ? 56.330 18.603 -72.703 1.00 66.62 196 GLN A N 1
ATOM 1552 C CA . GLN A 1 196 ? 56.987 19.912 -72.726 1.00 66.62 196 GLN A CA 1
ATOM 1553 C C . GLN A 1 196 ? 56.571 20.644 -74.003 1.00 66.62 196 GLN A C 1
ATOM 1555 O O . GLN A 1 196 ? 56.623 20.087 -75.098 1.00 66.62 196 GLN A O 1
ATOM 1560 N N . SER A 1 197 ? 56.150 21.897 -73.873 1.00 60.38 197 SER A N 1
ATOM 1561 C CA . SER A 1 197 ? 55.932 22.764 -75.031 1.00 60.38 197 SER A CA 1
ATOM 1562 C C . SER A 1 197 ? 57.272 23.320 -75.531 1.00 60.38 197 SER A C 1
ATOM 1564 O O . SER A 1 197 ? 57.694 24.435 -75.227 1.00 60.38 197 SER A O 1
ATOM 1566 N N . GLY A 1 198 ? 57.972 22.523 -76.335 1.00 51.06 198 GLY A N 1
ATOM 1567 C CA . GLY A 1 198 ? 58.830 23.101 -77.369 1.00 51.06 198 GLY A CA 1
ATOM 1568 C C . GLY A 1 198 ? 57.934 23.806 -78.390 1.00 51.06 198 GLY A C 1
ATOM 1569 O O . GLY A 1 198 ? 56.811 23.356 -78.615 1.00 51.06 198 GLY A O 1
ATOM 1570 N N . GLY A 1 199 ? 58.365 24.946 -78.936 1.00 50.72 199 GLY A N 1
ATOM 1571 C CA . GLY A 1 199 ? 57.544 25.824 -79.778 1.00 50.72 199 GLY A CA 1
ATOM 1572 C C . GLY A 1 199 ? 56.648 25.078 -80.773 1.00 50.72 199 GLY A C 1
ATOM 1573 O O . GLY A 1 199 ? 57.129 24.248 -81.527 1.00 50.72 199 GLY A O 1
ATOM 1574 N N . ARG A 1 200 ? 55.348 25.408 -80.754 1.00 50.16 200 ARG A N 1
ATOM 1575 C CA . ARG A 1 200 ? 54.282 24.852 -81.607 1.00 50.16 200 ARG A CA 1
ATOM 1576 C C . ARG A 1 200 ? 54.241 23.314 -81.609 1.00 50.16 200 ARG A C 1
ATOM 1578 O O . ARG A 1 200 ? 54.958 22.666 -82.356 1.00 50.16 200 ARG A O 1
ATOM 1585 N N . LEU A 1 201 ? 53.217 22.743 -80.964 1.00 51.53 201 LEU A N 1
ATOM 1586 C CA . LEU A 1 201 ? 52.752 21.350 -81.160 1.00 51.53 201 LEU A CA 1
ATOM 1587 C C . LEU A 1 201 ? 52.501 20.949 -82.642 1.00 51.53 201 LEU A C 1
ATOM 1589 O O . LEU A 1 201 ? 52.091 19.825 -82.906 1.00 51.53 201 LEU A O 1
ATOM 1593 N N . ALA A 1 202 ? 52.706 21.859 -83.601 1.00 46.16 202 ALA A N 1
ATOM 1594 C CA . ALA A 1 202 ? 52.406 21.730 -85.019 1.00 46.16 202 ALA A CA 1
ATOM 1595 C C . ALA A 1 202 ? 53.638 21.729 -85.950 1.00 46.16 202 ALA A C 1
ATOM 1597 O O . ALA A 1 202 ? 53.444 21.576 -87.156 1.00 46.16 202 ALA A O 1
ATOM 1598 N N . GLU A 1 203 ? 54.873 21.899 -85.460 1.00 48.00 203 GLU A N 1
ATOM 1599 C CA . GLU A 1 203 ? 56.066 21.881 -86.325 1.00 48.00 203 GLU A CA 1
ATOM 1600 C C . GLU A 1 203 ? 56.974 20.685 -85.974 1.00 48.00 203 GLU A C 1
ATOM 1602 O O . GLU A 1 203 ? 57.714 20.669 -84.995 1.00 48.00 203 GLU A O 1
ATOM 1607 N N . SER A 1 204 ? 56.852 19.643 -86.804 1.00 48.47 204 SER A N 1
ATOM 1608 C CA . SER A 1 204 ? 57.639 18.394 -86.890 1.00 48.47 204 SER A CA 1
ATOM 1609 C C . SER A 1 204 ? 57.648 17.393 -85.720 1.00 48.47 204 SER A C 1
ATOM 1611 O O . SER A 1 204 ? 57.752 16.210 -86.019 1.00 48.47 204 SER A O 1
ATOM 1613 N N . ASP A 1 205 ? 57.427 17.791 -84.461 1.00 51.47 205 ASP A N 1
ATOM 1614 C CA . ASP A 1 205 ? 57.456 16.881 -83.285 1.00 51.47 205 ASP A CA 1
ATOM 1615 C C . ASP A 1 205 ? 56.167 16.930 -82.429 1.00 51.47 205 ASP A C 1
ATOM 1617 O O . ASP A 1 205 ? 56.177 16.763 -81.207 1.00 51.47 205 ASP A O 1
ATOM 1621 N N . GLY A 1 206 ? 55.022 17.188 -83.066 1.00 59.06 206 GLY A N 1
ATOM 1622 C CA . GLY A 1 206 ? 53.712 17.153 -82.407 1.00 59.06 206 GLY A CA 1
ATOM 1623 C C . GLY A 1 206 ? 53.363 15.770 -81.844 1.00 59.06 206 GLY A C 1
ATOM 1624 O O . GLY A 1 206 ? 53.882 14.746 -82.294 1.00 59.06 206 GLY A O 1
ATOM 1625 N N . ILE A 1 207 ? 52.446 15.716 -80.869 1.00 64.06 207 ILE A N 1
ATOM 1626 C CA . ILE A 1 207 ? 51.947 14.434 -80.353 1.00 64.06 207 ILE A CA 1
ATOM 1627 C C . ILE A 1 207 ? 51.264 13.696 -81.506 1.00 64.06 207 ILE A C 1
ATOM 1629 O O . ILE A 1 207 ? 50.188 14.086 -81.958 1.00 64.06 207 ILE A O 1
ATOM 1633 N N . ASN A 1 208 ? 51.908 12.631 -81.981 1.00 70.69 208 ASN A N 1
ATOM 1634 C CA . ASN A 1 208 ? 51.397 11.824 -83.076 1.00 70.69 208 ASN A CA 1
ATOM 1635 C C . ASN A 1 208 ? 50.023 11.237 -82.679 1.00 70.69 208 ASN A C 1
ATOM 1637 O O . ASN A 1 208 ? 49.922 10.611 -81.616 1.00 70.69 208 ASN A O 1
ATOM 1641 N N . PRO A 1 209 ? 48.971 11.403 -83.505 1.00 73.69 209 PRO A N 1
ATOM 1642 C CA . PRO A 1 209 ? 47.655 10.822 -83.246 1.00 73.69 209 PRO A CA 1
ATOM 1643 C C . PRO A 1 209 ? 47.685 9.319 -82.946 1.00 73.69 209 PRO A C 1
ATOM 1645 O O . PRO A 1 209 ? 46.952 8.851 -82.075 1.00 73.69 209 PRO A O 1
ATOM 1648 N N . GLY A 1 210 ? 48.590 8.570 -83.587 1.00 76.19 210 GLY A N 1
ATOM 1649 C CA . GLY A 1 210 ? 48.790 7.146 -83.310 1.00 76.19 210 GLY A CA 1
ATOM 1650 C C . GLY A 1 210 ? 49.260 6.872 -81.877 1.00 76.19 210 GLY A C 1
ATOM 1651 O O . GLY A 1 210 ? 48.843 5.891 -81.264 1.00 76.19 210 GLY A O 1
ATOM 1652 N N . THR A 1 211 ? 50.055 7.772 -81.294 1.00 76.50 211 THR A N 1
ATOM 1653 C CA . THR A 1 211 ? 50.500 7.667 -79.898 1.00 76.50 211 THR A CA 1
ATOM 1654 C C . THR A 1 211 ? 49.343 7.926 -78.929 1.00 76.50 211 THR A C 1
ATOM 1656 O O . THR A 1 211 ? 49.183 7.191 -77.958 1.00 76.50 211 THR A O 1
ATOM 1659 N N . ILE A 1 212 ? 48.483 8.912 -79.215 1.00 78.00 212 ILE A N 1
ATOM 1660 C CA . ILE A 1 212 ? 47.265 9.174 -78.421 1.00 78.00 212 ILE A CA 1
ATOM 1661 C C . ILE A 1 212 ? 46.323 7.968 -78.458 1.00 78.00 212 ILE A C 1
ATOM 1663 O O . ILE A 1 212 ? 45.790 7.572 -77.421 1.00 78.00 212 ILE A O 1
ATOM 1667 N N . GLN A 1 213 ? 46.163 7.336 -79.622 1.00 81.12 213 GLN A N 1
ATOM 1668 C CA . GLN A 1 213 ? 45.365 6.119 -79.749 1.00 81.12 213 GLN A CA 1
ATOM 1669 C C . GLN A 1 213 ? 45.961 4.952 -78.942 1.00 81.12 213 GLN A C 1
ATOM 1671 O O . GLN A 1 213 ? 45.216 4.219 -78.292 1.00 81.12 213 GLN A O 1
ATOM 1676 N N . GLY A 1 214 ? 47.291 4.814 -78.912 1.00 82.69 214 GLY A N 1
ATOM 1677 C CA . GLY A 1 214 ? 47.978 3.854 -78.041 1.00 82.69 214 GLY A CA 1
ATOM 1678 C C . GLY A 1 214 ? 47.696 4.100 -76.555 1.00 82.69 214 GLY A C 1
ATOM 1679 O O . GLY A 1 214 ? 47.361 3.172 -75.823 1.00 82.69 214 GLY A O 1
ATOM 1680 N N . TYR A 1 215 ? 47.722 5.358 -76.113 1.00 84.19 215 TYR A N 1
ATOM 1681 C CA . TYR A 1 215 ? 47.387 5.728 -74.735 1.00 84.19 215 TYR A CA 1
ATOM 1682 C C . TYR A 1 215 ? 45.912 5.519 -74.386 1.00 84.19 215 TYR A C 1
ATOM 1684 O O . TYR A 1 215 ? 45.599 5.093 -73.277 1.00 84.19 215 TYR A O 1
ATOM 1692 N N . ARG A 1 216 ? 44.992 5.729 -75.333 1.00 81.69 216 ARG A N 1
ATOM 1693 C CA . ARG A 1 216 ? 43.573 5.379 -75.158 1.00 81.69 216 ARG A CA 1
ATOM 1694 C C . ARG A 1 216 ? 43.378 3.887 -74.908 1.00 81.69 216 ARG A C 1
ATOM 1696 O O . ARG A 1 216 ? 42.556 3.513 -74.076 1.00 81.69 216 ARG A O 1
ATOM 1703 N N . GLN A 1 217 ? 44.170 3.033 -75.558 1.00 85.69 217 GLN A N 1
ATOM 1704 C CA . GLN A 1 217 ? 44.152 1.595 -75.280 1.00 85.69 217 GLN A CA 1
ATOM 1705 C C . GLN A 1 217 ? 44.653 1.263 -73.869 1.00 85.69 217 GLN A C 1
ATOM 1707 O O . GLN A 1 217 ? 44.379 0.167 -73.396 1.00 85.69 217 GLN A O 1
ATOM 1712 N N . MET A 1 218 ? 45.322 2.176 -73.164 1.00 82.56 218 MET A N 1
ATOM 1713 C CA . MET A 1 218 ? 45.739 1.998 -71.769 1.00 82.56 218 MET A CA 1
ATOM 1714 C C . MET A 1 218 ? 44.700 2.508 -70.759 1.00 82.56 218 MET A C 1
ATOM 1716 O O . MET A 1 218 ? 44.949 2.460 -69.559 1.00 82.56 218 MET A O 1
ATOM 1720 N N . LEU A 1 219 ? 43.530 2.989 -71.190 1.00 80.00 219 LEU A N 1
ATOM 1721 C CA . LEU A 1 219 ? 42.464 3.394 -70.271 1.00 80.00 219 LEU A CA 1
ATOM 1722 C C . LEU A 1 219 ? 41.560 2.222 -69.890 1.00 80.00 219 LEU A C 1
ATOM 1724 O O . LEU A 1 219 ? 41.221 1.374 -70.720 1.00 80.00 219 LEU A O 1
ATOM 1728 N N . ALA A 1 220 ? 41.134 2.201 -68.630 1.00 80.56 220 ALA A N 1
ATOM 1729 C CA . ALA A 1 220 ? 40.029 1.365 -68.175 1.00 80.56 220 ALA A CA 1
ATOM 1730 C C . ALA A 1 220 ? 38.708 1.800 -68.851 1.00 80.56 220 ALA A C 1
ATOM 1732 O O . ALA A 1 220 ? 38.615 2.933 -69.332 1.00 80.56 220 ALA A O 1
ATOM 1733 N N . PRO A 1 221 ? 37.671 0.941 -68.907 1.00 78.00 221 PRO A N 1
ATOM 1734 C CA . PRO A 1 221 ? 36.354 1.341 -69.404 1.00 78.00 221 PRO A CA 1
ATOM 1735 C C . PRO A 1 221 ? 35.845 2.605 -68.691 1.00 78.00 221 PRO A C 1
ATOM 1737 O O . PRO A 1 221 ? 35.800 2.647 -67.466 1.00 78.00 221 PRO A O 1
ATOM 1740 N N . GLY A 1 222 ? 35.498 3.646 -69.456 1.00 79.38 222 GLY A N 1
ATOM 1741 C CA . GLY A 1 222 ? 35.088 4.954 -68.917 1.00 79.38 222 GLY A CA 1
ATOM 1742 C C . GLY A 1 222 ? 36.236 5.860 -68.449 1.00 79.38 222 GLY A C 1
ATOM 1743 O O . GLY A 1 222 ? 35.979 6.979 -68.004 1.00 79.38 222 GLY A O 1
ATOM 1744 N N . GLY A 1 223 ? 37.485 5.405 -68.571 1.00 82.69 223 GLY A N 1
ATOM 1745 C CA . GLY A 1 223 ? 38.664 6.157 -68.172 1.00 82.69 223 GLY A CA 1
ATOM 1746 C C . GLY A 1 223 ? 38.889 7.416 -69.006 1.00 82.69 223 GLY A C 1
ATOM 1747 O O . GLY A 1 223 ? 38.409 7.543 -70.138 1.00 82.69 223 GLY A O 1
ATOM 1748 N N . LYS A 1 224 ? 39.632 8.358 -68.428 1.00 82.88 224 LYS A N 1
ATOM 1749 C CA . LYS A 1 224 ? 39.848 9.692 -68.991 1.00 82.88 224 LYS A CA 1
ATOM 1750 C C . LYS A 1 224 ? 41.298 9.889 -69.417 1.00 82.88 224 LYS A C 1
ATOM 1752 O O . LYS A 1 224 ? 42.217 9.583 -68.663 1.00 82.88 224 LYS A O 1
ATOM 1757 N N . LEU A 1 225 ? 41.506 10.409 -70.626 1.00 83.12 225 LEU A N 1
ATOM 1758 C CA . LEU A 1 225 ? 42.821 10.854 -71.090 1.00 83.12 225 LEU A CA 1
ATOM 1759 C C . LEU A 1 225 ? 42.910 12.366 -70.940 1.00 83.12 225 LEU A C 1
ATOM 1761 O O . LEU A 1 225 ? 42.155 13.092 -71.589 1.00 83.12 225 LEU A O 1
ATOM 1765 N N . VAL A 1 226 ? 43.853 12.836 -70.131 1.00 82.44 226 VAL A N 1
ATOM 1766 C CA . VAL A 1 226 ? 44.099 14.265 -69.943 1.00 82.44 226 VAL A CA 1
ATOM 1767 C C . VAL A 1 226 ? 45.490 14.605 -70.454 1.00 82.44 226 VAL A C 1
ATOM 1769 O O . VAL A 1 226 ? 46.492 14.029 -70.028 1.00 82.44 226 VAL A O 1
ATOM 1772 N N . LEU A 1 227 ? 45.550 15.550 -71.385 1.00 81.44 227 LEU A N 1
ATOM 1773 C CA . LEU A 1 227 ? 46.803 16.085 -71.891 1.00 81.44 227 LEU A CA 1
ATOM 1774 C C . LEU A 1 227 ? 47.217 17.272 -71.027 1.00 81.44 227 LEU A C 1
ATOM 1776 O O . LEU A 1 227 ? 46.495 18.260 -70.954 1.00 81.44 227 LEU A O 1
ATOM 1780 N N . VAL A 1 228 ? 48.385 17.183 -70.404 1.00 79.00 228 VAL A N 1
ATOM 1781 C CA . VAL A 1 228 ? 48.971 18.238 -69.583 1.00 79.00 228 VAL A CA 1
ATOM 1782 C C . VAL A 1 228 ? 50.170 18.828 -70.327 1.00 79.00 228 VAL A C 1
ATOM 1784 O O . VAL A 1 228 ? 51.213 18.191 -70.487 1.00 79.00 228 VAL A O 1
ATOM 1787 N N . VAL A 1 229 ? 50.028 20.054 -70.814 1.00 77.81 229 VAL A N 1
ATOM 1788 C CA . VAL A 1 229 ? 51.085 20.770 -71.533 1.00 77.81 229 VAL A CA 1
ATOM 1789 C C . VAL A 1 229 ? 51.831 21.656 -70.550 1.00 77.81 229 VAL A C 1
ATOM 1791 O O . VAL A 1 229 ? 51.235 22.524 -69.928 1.00 77.81 229 VAL A O 1
ATOM 1794 N N . LEU A 1 230 ? 53.140 21.458 -70.419 1.00 71.62 230 LEU A N 1
ATOM 1795 C CA . LEU A 1 230 ? 53.995 22.300 -69.587 1.00 71.62 230 LEU A CA 1
ATOM 1796 C C . LEU A 1 230 ? 54.586 23.427 -70.445 1.00 71.62 230 LEU A C 1
ATOM 1798 O O . LEU A 1 230 ? 55.378 23.159 -71.359 1.00 71.62 230 LEU A O 1
ATOM 1802 N N . ARG A 1 231 ? 54.220 24.681 -70.165 1.00 69.69 231 ARG A N 1
ATOM 1803 C CA . ARG A 1 231 ? 54.795 25.883 -70.784 1.00 69.69 231 ARG A CA 1
ATOM 1804 C C . ARG A 1 231 ? 55.797 26.572 -69.872 1.00 69.69 231 ARG A C 1
ATOM 1806 O O . ARG A 1 231 ? 55.458 26.860 -68.730 1.00 69.69 231 ARG A O 1
ATOM 1813 N N . PRO A 1 232 ? 57.006 26.900 -70.360 1.00 63.97 232 PRO A N 1
ATOM 1814 C CA . PRO A 1 232 ? 57.881 27.790 -69.624 1.00 63.97 232 PRO A CA 1
ATOM 1815 C C . PRO A 1 232 ? 57.303 29.206 -69.663 1.00 63.97 232 PRO A C 1
ATOM 1817 O O . PRO A 1 232 ? 57.170 29.817 -70.725 1.00 63.97 232 PRO A O 1
ATOM 1820 N N . GLY A 1 233 ? 56.952 29.732 -68.498 1.00 61.44 233 GLY A N 1
ATOM 1821 C CA . GLY A 1 233 ? 56.523 31.106 -68.326 1.00 61.44 233 GLY A CA 1
ATOM 1822 C C . GLY A 1 233 ? 57.706 32.045 -68.482 1.00 61.44 233 GLY A C 1
ATOM 1823 O O . GLY A 1 233 ? 58.399 32.344 -67.517 1.00 61.44 233 GLY A O 1
ATOM 1824 N N . GLN A 1 234 ? 57.941 32.566 -69.687 1.00 54.44 234 GLN A N 1
ATOM 1825 C CA . GLN A 1 234 ? 58.624 33.853 -69.785 1.00 54.44 234 GLN A CA 1
ATOM 1826 C C . GLN A 1 234 ? 57.613 34.942 -69.431 1.00 54.44 234 GLN A C 1
ATOM 1828 O O . GLN A 1 234 ? 56.943 35.500 -70.299 1.00 54.44 234 GLN A O 1
ATOM 1833 N N . LEU A 1 235 ? 57.499 35.246 -68.139 1.00 50.38 235 LEU A N 1
ATOM 1834 C CA . LEU A 1 235 ? 56.907 36.492 -67.659 1.00 50.38 235 LEU A CA 1
ATOM 1835 C C . LEU A 1 235 ? 57.838 37.656 -68.040 1.00 50.38 235 LEU A C 1
ATOM 1837 O O . LEU A 1 235 ? 58.478 38.272 -67.193 1.00 50.38 235 LEU A O 1
ATOM 1841 N N . ASN A 1 236 ? 57.939 37.965 -69.334 1.00 45.91 236 ASN A N 1
ATOM 1842 C CA . ASN A 1 236 ? 58.481 39.245 -69.771 1.00 45.91 236 ASN A CA 1
ATOM 1843 C C . ASN A 1 236 ? 57.424 40.304 -69.451 1.00 45.91 236 ASN A C 1
ATOM 1845 O O . ASN A 1 236 ? 56.510 40.554 -70.232 1.00 45.91 236 ASN A O 1
ATOM 1849 N N . THR A 1 237 ? 57.535 40.924 -68.280 1.00 51.53 237 THR A N 1
ATOM 1850 C CA . THR A 1 237 ? 56.619 41.956 -67.770 1.00 51.53 237 THR A CA 1
ATOM 1851 C C . THR A 1 237 ? 56.688 43.292 -68.526 1.00 51.53 237 THR A C 1
ATOM 1853 O O . THR A 1 237 ? 56.139 44.283 -68.054 1.00 51.53 237 THR A O 1
ATOM 1856 N N . SER A 1 238 ? 57.332 43.372 -69.697 1.00 47.12 238 SER A N 1
ATOM 1857 C CA . SER A 1 238 ? 57.637 44.669 -70.324 1.00 47.12 238 SER A CA 1
ATOM 1858 C C . SER A 1 238 ? 57.653 44.723 -71.857 1.00 47.12 238 SER A C 1
ATOM 1860 O O . SER A 1 238 ? 58.260 45.626 -72.427 1.00 47.12 238 SER A O 1
ATOM 1862 N N . SER A 1 239 ? 56.934 43.853 -72.569 1.00 42.16 239 SER A N 1
ATOM 1863 C CA . SER A 1 239 ? 56.539 44.192 -73.948 1.00 42.16 239 SER A CA 1
ATOM 1864 C C . SER A 1 239 ? 55.194 43.574 -74.313 1.00 42.16 239 SER A C 1
ATOM 1866 O O . SER A 1 239 ? 55.040 42.363 -74.440 1.00 42.16 239 SER A O 1
ATOM 1868 N N . GLY A 1 240 ? 54.185 44.434 -74.450 1.00 49.25 240 GLY A N 1
ATOM 1869 C CA . GLY A 1 240 ? 52.857 44.061 -74.916 1.00 49.25 240 GLY A CA 1
ATOM 1870 C C . GLY A 1 240 ? 52.895 43.630 -76.377 1.00 49.25 240 GLY A C 1
ATOM 1871 O O . GLY A 1 240 ? 52.664 44.445 -77.256 1.00 49.25 240 GLY A O 1
ATOM 1872 N N . SER A 1 241 ? 53.221 42.364 -76.634 1.00 45.12 241 SER A N 1
ATOM 1873 C CA . SER A 1 241 ? 52.863 41.623 -77.851 1.00 45.12 241 SER A CA 1
ATOM 1874 C C . SER A 1 241 ? 53.250 40.149 -77.683 1.00 45.12 241 SER A C 1
ATOM 1876 O O . SER A 1 241 ? 54.126 39.618 -78.358 1.00 45.12 241 SER A O 1
ATOM 1878 N N . GLY A 1 242 ? 52.621 39.488 -76.715 1.00 42.03 242 GLY A N 1
ATOM 1879 C CA . GLY A 1 242 ? 52.680 38.039 -76.538 1.00 42.03 242 GLY A CA 1
ATOM 1880 C C . GLY A 1 242 ? 51.268 37.480 -76.589 1.00 42.03 242 GLY A C 1
ATOM 1881 O O . GLY A 1 242 ? 50.758 37.006 -75.580 1.00 42.03 242 GLY A O 1
ATOM 1882 N N . ALA A 1 243 ? 50.595 37.629 -77.733 1.00 41.56 243 ALA A N 1
ATOM 1883 C CA . ALA A 1 243 ? 49.301 37.003 -77.965 1.00 41.56 243 ALA A CA 1
ATOM 1884 C C . ALA A 1 243 ? 49.445 35.495 -77.724 1.00 41.56 243 ALA A C 1
ATOM 1886 O O . ALA A 1 243 ? 50.287 34.845 -78.344 1.00 41.56 243 ALA A O 1
ATOM 1887 N N . GLY A 1 244 ? 48.661 34.970 -76.779 1.00 42.06 244 GLY A N 1
ATOM 1888 C CA . GLY A 1 244 ? 48.681 33.567 -76.403 1.00 42.06 244 GLY A CA 1
ATOM 1889 C C . GLY A 1 244 ? 48.590 32.689 -77.640 1.00 42.06 244 GLY A C 1
ATOM 1890 O O . GLY A 1 244 ? 47.620 32.760 -78.394 1.00 42.06 244 GLY A O 1
ATOM 1891 N N . THR A 1 245 ? 49.614 31.868 -77.858 1.00 43.12 245 THR A N 1
ATOM 1892 C CA . THR A 1 245 ? 49.562 30.803 -78.850 1.00 43.12 245 THR A CA 1
ATOM 1893 C C . THR A 1 245 ? 48.467 29.844 -78.400 1.00 43.12 245 THR A C 1
ATOM 1895 O O . THR A 1 245 ? 48.702 28.968 -77.571 1.00 43.12 245 THR A O 1
ATOM 1898 N N . MET A 1 246 ? 47.244 30.057 -78.885 1.00 43.66 246 MET A N 1
ATOM 1899 C CA . MET A 1 246 ? 46.178 29.071 -78.805 1.00 43.66 246 MET A CA 1
ATOM 1900 C C . MET A 1 246 ? 46.735 27.794 -79.421 1.00 43.66 246 MET A C 1
ATOM 1902 O O . MET A 1 246 ? 47.163 27.793 -80.578 1.00 43.66 246 MET A O 1
ATOM 1906 N N . ILE A 1 247 ? 46.781 26.722 -78.636 1.00 51.50 247 ILE A N 1
ATOM 1907 C CA . ILE A 1 247 ? 47.103 25.394 -79.139 1.00 51.50 247 ILE A CA 1
ATOM 1908 C C . ILE A 1 247 ? 45.943 25.002 -80.059 1.00 51.50 247 ILE A C 1
ATOM 1910 O O . ILE A 1 247 ? 44.934 24.458 -79.620 1.00 51.50 247 ILE A O 1
ATOM 1914 N N . GLN A 1 248 ? 46.047 25.341 -81.343 1.00 49.53 248 GLN A N 1
ATOM 1915 C CA . GLN A 1 248 ? 45.175 24.782 -82.364 1.00 49.53 248 GLN A CA 1
ATOM 1916 C C . GLN A 1 248 ? 45.623 23.343 -82.587 1.00 49.53 248 GLN A C 1
ATOM 1918 O O . GLN A 1 248 ? 46.589 23.076 -83.304 1.00 49.53 248 GLN A O 1
ATOM 1923 N N . LEU A 1 249 ? 44.925 22.412 -81.941 1.00 55.19 249 LEU A N 1
ATOM 1924 C CA . LEU A 1 249 ? 44.927 21.019 -82.367 1.00 55.19 249 LEU A CA 1
ATOM 1925 C C . LEU A 1 249 ? 44.450 21.025 -83.827 1.00 55.19 249 LEU A C 1
ATOM 1927 O O . LEU A 1 249 ? 43.345 21.493 -84.109 1.00 55.19 249 LEU A O 1
ATOM 1931 N N . ARG A 1 250 ? 45.301 20.614 -84.776 1.00 51.16 250 ARG A N 1
ATOM 1932 C CA . ARG A 1 250 ? 44.879 20.513 -86.180 1.00 51.16 250 ARG A CA 1
ATOM 1933 C C . ARG A 1 250 ? 43.693 19.549 -86.244 1.00 51.16 250 ARG A C 1
ATOM 1935 O O . ARG A 1 250 ? 43.764 18.463 -85.681 1.00 51.16 250 ARG A O 1
ATOM 1942 N N . ASN A 1 251 ? 42.635 19.944 -86.949 1.00 46.97 251 ASN A N 1
ATOM 1943 C CA . ASN A 1 251 ? 41.420 19.155 -87.208 1.00 46.97 251 ASN A CA 1
ATOM 1944 C C . ASN A 1 251 ? 41.672 17.950 -88.146 1.00 46.97 251 ASN A C 1
ATOM 1946 O O . ASN A 1 251 ? 40.837 17.604 -88.978 1.00 46.97 251 ASN A O 1
ATOM 1950 N N . GLU A 1 252 ? 42.831 17.307 -88.044 1.00 46.94 252 GLU A N 1
ATOM 1951 C CA . GLU A 1 252 ? 43.199 16.143 -88.841 1.00 46.94 252 GLU A CA 1
ATOM 1952 C C . GLU A 1 252 ? 43.062 14.893 -87.967 1.00 46.94 252 GLU A C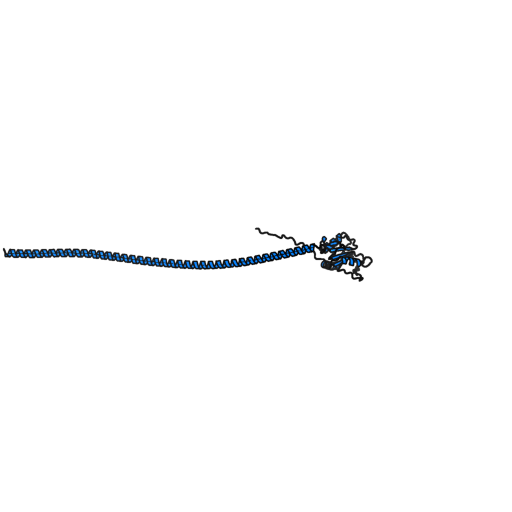 1
ATOM 1954 O O . GLU A 1 252 ? 44.014 14.413 -87.358 1.00 46.94 252 GLU A O 1
ATOM 1959 N N . GLY A 1 253 ? 41.824 14.401 -87.880 1.00 53.78 253 GLY A N 1
ATOM 1960 C CA . GLY A 1 253 ? 41.451 13.221 -87.100 1.00 53.78 253 GLY A CA 1
ATOM 1961 C C . GLY A 1 253 ? 41.018 13.572 -85.677 1.00 53.78 253 GLY A C 1
ATOM 1962 O O . GLY A 1 253 ? 41.659 14.357 -84.986 1.00 53.78 253 GLY A O 1
ATOM 1963 N N . HIS A 1 254 ? 39.897 13.003 -85.240 1.00 56.38 254 HIS A N 1
ATOM 1964 C CA . HIS A 1 254 ? 39.346 13.187 -83.899 1.00 56.38 254 HIS A CA 1
ATOM 1965 C C . HIS A 1 254 ? 40.346 12.712 -82.830 1.00 56.38 254 HIS A C 1
ATOM 1967 O O . HIS A 1 254 ? 40.363 11.543 -82.454 1.00 56.38 254 HIS A O 1
ATOM 1973 N N . LEU A 1 255 ? 41.201 13.609 -82.338 1.00 61.97 255 LEU A N 1
ATOM 1974 C CA . LEU A 1 255 ? 41.977 13.369 -81.128 1.00 61.97 255 LEU A CA 1
ATOM 1975 C C . LEU A 1 255 ? 41.005 13.387 -79.947 1.00 61.97 255 LEU A C 1
ATOM 1977 O O . LEU A 1 255 ? 40.650 14.445 -79.433 1.00 61.97 255 LEU A O 1
ATOM 1981 N N . GLU A 1 256 ? 40.544 12.211 -79.531 1.00 71.62 256 GLU A N 1
ATOM 1982 C CA . GLU A 1 256 ? 39.720 12.061 -78.335 1.00 71.62 256 GLU A CA 1
ATOM 1983 C C . GLU A 1 256 ? 40.599 12.265 -77.098 1.00 71.62 256 GLU A C 1
ATOM 1985 O O . GLU A 1 256 ? 41.135 11.311 -76.536 1.00 71.62 256 GLU A O 1
ATOM 1990 N N . ILE A 1 257 ? 40.755 13.504 -76.647 1.00 77.94 257 ILE A N 1
ATOM 1991 C CA . ILE A 1 257 ? 41.303 13.840 -75.328 1.00 77.94 257 ILE A CA 1
ATOM 1992 C C . ILE A 1 257 ? 40.138 14.394 -74.498 1.00 77.94 257 ILE A C 1
ATOM 1994 O O . ILE A 1 257 ? 39.370 15.215 -74.993 1.00 77.94 257 ILE A O 1
ATOM 1998 N N . ASP A 1 258 ? 39.980 13.938 -73.254 1.00 79.44 258 ASP A N 1
ATOM 1999 C CA . ASP A 1 258 ? 38.869 14.367 -72.391 1.00 79.44 258 ASP A CA 1
ATOM 2000 C C . ASP A 1 258 ? 39.091 15.775 -71.820 1.00 79.44 258 ASP A C 1
ATOM 2002 O O . ASP A 1 258 ? 38.141 16.539 -71.637 1.00 79.44 258 ASP A O 1
ATOM 2006 N N . ALA A 1 259 ? 40.348 16.135 -71.552 1.00 78.69 259 ALA A N 1
ATOM 2007 C CA . ALA A 1 259 ? 40.719 17.481 -71.137 1.00 78.69 259 ALA A CA 1
ATOM 2008 C C . ALA A 1 259 ? 42.143 17.855 -71.555 1.00 78.69 259 ALA A C 1
ATOM 2010 O O . ALA A 1 259 ? 43.049 17.023 -71.588 1.00 78.69 259 ALA A O 1
ATOM 2011 N N . LEU A 1 260 ? 42.329 19.142 -71.838 1.00 77.94 260 LEU A N 1
ATOM 2012 C CA . LEU A 1 260 ? 43.627 19.770 -72.029 1.00 77.94 260 LEU A CA 1
ATOM 2013 C C . LEU A 1 260 ? 43.882 20.685 -70.834 1.00 77.94 260 LEU A C 1
ATOM 2015 O O . LEU A 1 260 ? 43.065 21.558 -70.545 1.00 77.94 260 LEU A O 1
ATOM 2019 N N . VAL A 1 261 ? 45.004 20.480 -70.161 1.00 75.25 261 VAL A N 1
ATOM 2020 C CA . VAL A 1 261 ? 45.461 21.288 -69.035 1.00 75.25 261 VAL A CA 1
ATOM 2021 C C . VAL A 1 261 ? 46.766 21.942 -69.448 1.00 75.25 261 VAL A C 1
ATOM 2023 O O . VAL A 1 261 ? 47.728 21.263 -69.793 1.00 75.25 261 VAL A O 1
ATOM 2026 N N . ASP A 1 262 ? 46.800 23.265 -69.437 1.00 72.25 262 ASP A N 1
ATOM 2027 C CA . ASP A 1 262 ? 47.987 24.036 -69.784 1.00 72.25 262 ASP A CA 1
ATOM 2028 C C . ASP A 1 262 ? 48.606 24.597 -68.502 1.00 72.25 262 ASP A C 1
ATOM 2030 O O . ASP A 1 262 ? 47.986 25.392 -67.797 1.00 72.25 262 ASP A O 1
ATOM 2034 N N . LEU A 1 263 ? 49.809 24.133 -68.168 1.00 69.94 263 LEU A N 1
ATOM 2035 C CA . LEU A 1 263 ? 50.530 24.503 -66.959 1.00 69.94 263 LEU A CA 1
ATOM 2036 C C . LEU A 1 263 ? 51.703 25.402 -67.311 1.00 69.94 263 LEU A C 1
ATOM 2038 O O . LEU A 1 263 ? 52.715 24.951 -67.845 1.00 69.94 263 LEU A O 1
ATOM 2042 N N . CYS A 1 264 ? 51.585 26.677 -66.960 1.00 65.69 264 CYS A N 1
ATOM 2043 C CA . CYS A 1 264 ? 52.695 27.616 -67.044 1.00 65.69 264 CYS A CA 1
ATOM 2044 C C . CYS A 1 264 ? 53.601 27.474 -65.810 1.00 65.69 264 CYS A C 1
ATOM 2046 O O . CYS A 1 264 ? 53.107 27.562 -64.685 1.00 65.69 264 CYS A O 1
ATOM 2048 N N . THR A 1 265 ? 54.904 27.264 -66.004 1.00 64.94 265 THR A N 1
ATOM 2049 C CA . THR A 1 265 ? 55.897 27.148 -64.926 1.00 64.94 265 THR A CA 1
ATOM 2050 C C . THR A 1 265 ? 56.856 28.338 -64.946 1.00 64.94 265 THR A C 1
ATOM 2052 O O . THR A 1 265 ? 57.420 28.672 -65.984 1.00 64.94 265 THR A O 1
ATOM 2055 N N . ASP A 1 266 ? 57.066 28.991 -63.801 1.00 56.56 266 ASP A N 1
ATOM 2056 C CA . ASP A 1 2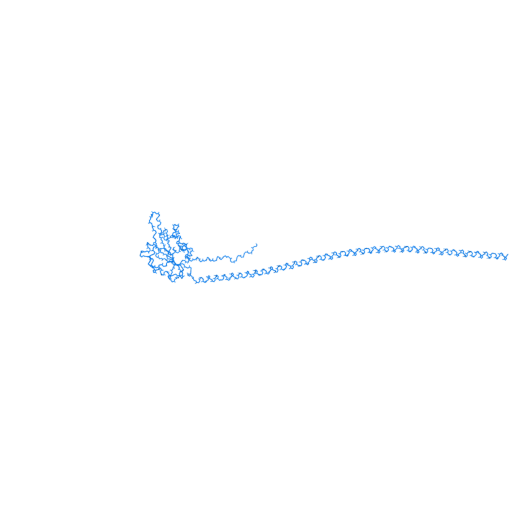66 ? 57.736 30.303 -63.752 1.00 56.56 266 ASP A CA 1
ATOM 2057 C C . ASP A 1 266 ? 59.262 30.271 -63.983 1.00 56.56 266 ASP A C 1
ATOM 2059 O O . ASP A 1 266 ? 59.889 31.320 -64.106 1.00 56.56 266 ASP A O 1
ATOM 2063 N N . SER A 1 267 ? 59.910 29.102 -64.062 1.00 54.81 267 SER A N 1
ATOM 2064 C CA . SER A 1 267 ? 61.323 29.020 -64.470 1.00 54.81 267 SER A CA 1
ATOM 2065 C C . SER A 1 267 ? 61.755 27.597 -64.836 1.00 54.81 267 SER A C 1
ATOM 2067 O O . SER A 1 267 ? 61.329 26.624 -64.219 1.00 54.81 267 SER A O 1
ATOM 2069 N N . TYR A 1 268 ? 62.659 27.474 -65.814 1.00 53.03 268 TYR A N 1
ATOM 2070 C CA . TYR A 1 268 ? 63.262 26.211 -66.274 1.00 53.03 268 TYR A CA 1
ATOM 2071 C C . TYR A 1 268 ? 64.353 25.684 -65.320 1.00 53.03 268 TYR A C 1
ATOM 2073 O O . TYR A 1 268 ? 65.381 25.174 -65.763 1.00 53.03 268 TYR A O 1
ATOM 2081 N N . ILE A 1 269 ? 64.183 25.831 -64.004 1.00 58.34 269 ILE A N 1
ATOM 2082 C CA . ILE A 1 269 ? 65.123 25.248 -63.041 1.00 58.34 269 ILE A CA 1
ATOM 2083 C C . ILE A 1 269 ? 64.594 23.859 -62.691 1.00 58.34 269 ILE A C 1
ATOM 2085 O O . ILE A 1 269 ? 63.685 23.729 -61.878 1.00 58.34 269 ILE A O 1
ATOM 2089 N N . ALA A 1 270 ? 65.165 22.829 -63.325 1.00 52.22 270 ALA A N 1
ATOM 2090 C CA . ALA A 1 270 ? 64.753 21.423 -63.204 1.00 52.22 270 ALA A CA 1
ATOM 2091 C C . ALA A 1 270 ? 64.746 20.873 -61.759 1.00 52.22 270 ALA A C 1
ATOM 2093 O O . ALA A 1 270 ? 64.191 19.805 -61.519 1.00 52.22 270 ALA A O 1
ATOM 2094 N N . GLU A 1 271 ? 65.340 21.601 -60.812 1.00 55.91 271 GLU A N 1
ATOM 2095 C CA . GLU A 1 271 ? 65.455 21.228 -59.399 1.00 55.91 271 GLU A CA 1
ATOM 2096 C C . GLU A 1 271 ? 64.462 21.947 -58.472 1.00 55.91 271 GLU A C 1
ATOM 2098 O O . GLU A 1 271 ? 64.430 21.654 -57.278 1.00 55.91 271 GLU A O 1
ATOM 2103 N N . ARG A 1 272 ? 63.650 22.891 -58.971 1.00 57.16 272 ARG A N 1
ATOM 2104 C CA . ARG A 1 272 ? 62.635 23.546 -58.133 1.00 57.16 272 ARG A CA 1
ATOM 2105 C C . ARG A 1 272 ? 61.289 22.821 -58.222 1.00 57.16 272 ARG A C 1
ATOM 2107 O O . ARG A 1 272 ? 60.883 22.455 -59.327 1.00 57.16 272 ARG A O 1
ATOM 2114 N N . PRO A 1 273 ? 60.575 22.648 -57.091 1.00 55.78 273 PRO A N 1
ATOM 2115 C CA . PRO A 1 273 ? 59.200 22.168 -57.100 1.00 55.78 273 PRO A CA 1
ATOM 2116 C C . PRO A 1 273 ? 58.356 23.039 -58.028 1.00 55.78 273 PRO A C 1
ATOM 2118 O O . PRO A 1 273 ? 58.538 24.259 -58.084 1.00 55.78 273 PRO A O 1
ATOM 2121 N N . LEU A 1 274 ? 57.426 22.418 -58.750 1.00 56.97 274 LEU A N 1
ATOM 2122 C CA . LEU A 1 274 ? 56.387 23.152 -59.458 1.00 56.97 274 LEU A CA 1
ATOM 2123 C C . LEU A 1 274 ? 55.633 23.971 -58.397 1.00 56.97 274 LEU A C 1
ATOM 2125 O O . LEU A 1 274 ? 54.979 23.397 -57.535 1.00 56.97 274 LEU A O 1
ATOM 2129 N N . HIS A 1 275 ? 55.786 25.294 -58.386 1.00 53.56 275 HIS A N 1
ATOM 2130 C CA . HIS A 1 275 ? 55.001 26.165 -57.512 1.00 53.56 275 HIS A CA 1
ATOM 2131 C C . HIS A 1 275 ? 53.653 26.461 -58.179 1.00 53.56 275 HIS A C 1
ATOM 2133 O O . HIS A 1 275 ? 53.613 26.571 -59.407 1.00 53.56 275 HIS A O 1
ATOM 2139 N N . PRO A 1 276 ? 52.552 26.599 -57.413 1.00 52.66 276 PRO A N 1
ATOM 2140 C CA . PRO A 1 276 ? 51.295 27.069 -57.973 1.00 52.66 276 PRO A CA 1
ATOM 2141 C C . PRO A 1 276 ? 51.538 28.458 -58.576 1.00 52.66 276 PRO A C 1
ATOM 2143 O O . PRO A 1 276 ? 51.972 29.357 -57.850 1.00 52.66 276 PRO A O 1
ATOM 2146 N N . PRO A 1 277 ? 51.288 28.658 -59.877 1.00 53.38 277 PRO A N 1
ATOM 2147 C CA . PRO A 1 277 ? 51.448 29.962 -60.498 1.00 53.38 277 PRO A CA 1
ATOM 2148 C C . PRO A 1 277 ? 50.351 30.877 -59.954 1.00 53.38 277 PRO A C 1
ATOM 2150 O O . PRO A 1 277 ? 49.202 30.818 -60.387 1.00 53.38 277 PRO A O 1
ATOM 2153 N N . SER A 1 278 ? 50.697 31.735 -58.997 1.00 54.19 278 SER A N 1
ATOM 2154 C CA . SER A 1 278 ? 49.774 32.646 -58.307 1.00 54.19 278 SER A CA 1
ATOM 2155 C C . SER A 1 278 ? 49.212 33.766 -59.200 1.00 54.19 278 SER A C 1
ATOM 2157 O O . SER A 1 278 ? 48.500 34.638 -58.710 1.00 54.19 278 SER A O 1
ATOM 2159 N N . ALA A 1 279 ? 49.507 33.759 -60.507 1.00 49.28 279 ALA A N 1
ATOM 2160 C CA . ALA A 1 279 ? 49.251 34.887 -61.402 1.00 49.28 279 ALA A CA 1
ATOM 2161 C C . ALA A 1 279 ? 48.525 34.562 -62.726 1.00 49.28 279 ALA A C 1
ATOM 2163 O O . ALA A 1 279 ? 48.328 35.475 -63.526 1.00 49.28 279 ALA A O 1
ATOM 2164 N N . SER A 1 280 ? 48.095 33.321 -62.998 1.00 55.38 280 SER A N 1
ATOM 2165 C CA . SER A 1 280 ? 47.400 33.002 -64.262 1.00 55.38 280 SER A CA 1
ATOM 2166 C C . SER A 1 280 ? 46.024 32.379 -64.034 1.00 55.38 280 SER A C 1
ATOM 2168 O O . SER A 1 280 ? 45.903 31.212 -63.676 1.00 55.38 280 SER A O 1
ATOM 2170 N N . LYS A 1 281 ? 44.976 33.156 -64.331 1.00 53.34 281 LYS A N 1
ATOM 2171 C CA . LYS A 1 281 ? 43.558 32.751 -64.283 1.00 53.34 281 LYS A CA 1
ATOM 2172 C C . LYS A 1 281 ? 43.255 31.508 -65.141 1.00 53.34 281 LYS A C 1
ATOM 2174 O O . LYS A 1 281 ? 42.432 30.682 -64.780 1.00 53.34 281 LYS A O 1
ATOM 2179 N N . MET A 1 282 ? 43.989 31.341 -66.245 1.00 54.66 282 MET A N 1
ATOM 2180 C CA . MET A 1 282 ? 43.908 30.179 -67.144 1.00 54.66 282 MET A CA 1
ATOM 2181 C C . MET A 1 282 ? 44.355 28.872 -66.469 1.00 54.66 282 MET A C 1
ATOM 2183 O O . MET A 1 282 ? 43.905 27.791 -66.852 1.00 54.66 282 MET A O 1
ATOM 2187 N N . ASN A 1 283 ? 45.215 28.966 -65.453 1.00 60.09 283 ASN A N 1
ATOM 2188 C CA . ASN A 1 283 ? 45.692 27.800 -64.727 1.00 60.09 283 ASN A CA 1
ATOM 2189 C C . ASN A 1 283 ? 44.631 27.342 -63.715 1.00 60.09 283 ASN A C 1
ATOM 2191 O O . ASN A 1 283 ? 44.362 26.151 -63.639 1.00 60.09 283 ASN A O 1
ATOM 2195 N N . GLU A 1 284 ? 43.963 28.261 -63.012 1.00 63.91 284 GLU A N 1
ATOM 2196 C CA . GLU A 1 284 ? 42.934 27.936 -62.009 1.00 63.91 284 GLU A CA 1
ATOM 2197 C C . GLU A 1 284 ? 41.734 27.176 -62.604 1.00 63.91 284 GLU A C 1
ATOM 2199 O O . GLU A 1 284 ? 41.341 26.136 -62.071 1.00 63.91 284 GLU A O 1
ATOM 2204 N N . ASP A 1 285 ? 41.220 27.612 -63.759 1.00 65.25 285 ASP A N 1
ATOM 2205 C CA . ASP A 1 285 ? 40.119 26.927 -64.454 1.00 65.25 285 ASP A CA 1
ATOM 2206 C C . ASP A 1 285 ? 40.539 25.531 -64.948 1.00 65.25 285 ASP A C 1
ATOM 2208 O O . ASP A 1 285 ? 39.818 24.543 -64.774 1.00 65.25 285 ASP A O 1
ATOM 2212 N N . SER A 1 286 ? 41.742 25.426 -65.525 1.00 66.00 286 SER A N 1
ATOM 2213 C CA . SER A 1 286 ? 42.290 24.154 -66.018 1.00 66.00 286 SER A CA 1
ATOM 2214 C C . SER A 1 286 ? 42.528 23.160 -64.877 1.00 66.00 286 SER A C 1
ATOM 2216 O O . SER A 1 286 ? 42.268 21.966 -65.027 1.00 66.00 286 SER A O 1
ATOM 2218 N N . PHE A 1 287 ? 42.982 23.646 -63.720 1.00 66.56 287 PHE A N 1
ATOM 2219 C CA . PHE A 1 287 ? 43.189 22.835 -62.524 1.00 66.56 287 PHE A CA 1
ATOM 2220 C C . PHE A 1 287 ? 41.885 22.436 -61.844 1.00 66.56 287 PHE A C 1
ATOM 2222 O O . PHE A 1 287 ? 41.778 21.306 -61.381 1.00 66.56 287 PHE A O 1
ATOM 2229 N N . THR A 1 288 ? 40.888 23.318 -61.803 1.00 72.75 288 THR A N 1
ATOM 2230 C CA . THR A 1 288 ? 39.558 22.983 -61.272 1.00 72.75 288 THR A CA 1
ATOM 2231 C C . THR A 1 288 ? 38.951 21.843 -62.081 1.00 72.75 288 THR A C 1
ATOM 2233 O O . THR A 1 288 ? 38.543 20.831 -61.518 1.00 72.75 288 THR A O 1
ATOM 2236 N N . LYS A 1 289 ? 39.034 21.932 -63.412 1.00 71.44 289 LYS A N 1
ATOM 2237 C CA . LYS A 1 289 ? 38.594 20.862 -64.309 1.00 71.44 289 LYS A CA 1
ATOM 2238 C C . LYS A 1 289 ? 39.411 19.578 -64.151 1.00 71.44 289 LYS A C 1
ATOM 2240 O O . LYS A 1 289 ? 38.861 18.488 -64.254 1.00 71.44 289 LYS A O 1
ATOM 2245 N N . LEU A 1 290 ? 40.716 19.681 -63.883 1.00 70.88 290 LEU A N 1
ATOM 2246 C CA . LEU A 1 290 ? 41.543 18.516 -63.560 1.00 70.88 290 LEU A CA 1
ATOM 2247 C C . LEU A 1 290 ? 41.074 17.860 -62.253 1.00 70.88 290 LEU A C 1
ATOM 2249 O O . LEU A 1 290 ? 40.887 16.649 -62.232 1.00 70.88 290 LEU A O 1
ATOM 2253 N N . LYS A 1 291 ? 40.816 18.640 -61.197 1.00 74.19 291 LYS A N 1
ATOM 2254 C CA . LYS A 1 291 ? 40.306 18.138 -59.911 1.00 74.19 291 LYS A CA 1
ATOM 2255 C C . LYS A 1 291 ? 38.948 17.450 -60.052 1.00 74.19 291 LYS A C 1
ATOM 2257 O O . LYS A 1 291 ? 38.757 16.397 -59.459 1.00 74.19 291 LYS A O 1
ATOM 2262 N N . GLU A 1 292 ? 38.048 17.982 -60.878 1.00 77.88 292 GLU A N 1
ATOM 2263 C CA . GLU A 1 292 ? 36.760 17.342 -61.198 1.00 77.88 292 GLU A CA 1
ATOM 2264 C C . GLU A 1 292 ? 36.914 15.986 -61.910 1.00 77.88 292 GLU A C 1
ATOM 2266 O O . GLU A 1 292 ? 36.033 15.133 -61.814 1.00 77.88 292 GLU A O 1
ATOM 2271 N N . LEU A 1 293 ? 38.021 15.785 -62.634 1.00 72.38 293 LEU A N 1
ATOM 2272 C CA . LEU A 1 293 ? 38.321 14.553 -63.368 1.00 72.38 293 LEU A CA 1
ATOM 2273 C C . LEU A 1 293 ? 39.157 13.548 -62.564 1.00 72.38 293 LEU A C 1
ATOM 2275 O O . LEU A 1 293 ? 39.317 12.412 -63.018 1.00 72.38 293 LEU A O 1
ATOM 2279 N N . MET A 1 294 ? 39.716 13.941 -61.414 1.00 70.50 294 MET A N 1
ATOM 2280 C CA . MET A 1 294 ? 40.444 13.013 -60.552 1.00 70.50 294 MET A CA 1
ATOM 2281 C C . MET A 1 294 ? 39.459 12.043 -59.893 1.00 70.50 294 MET A C 1
ATOM 2283 O O . MET A 1 294 ? 38.383 12.463 -59.459 1.00 70.50 294 MET A O 1
ATOM 2287 N N . PRO A 1 295 ? 39.808 10.750 -59.766 1.00 65.25 295 PRO A N 1
ATOM 2288 C CA . PRO A 1 295 ? 39.059 9.878 -58.875 1.00 65.25 295 PRO A CA 1
ATOM 2289 C C . PRO A 1 295 ? 39.106 10.475 -57.457 1.00 65.25 295 PRO A C 1
ATOM 2291 O O . PRO A 1 295 ? 40.154 10.997 -57.063 1.00 65.25 295 PRO A O 1
ATOM 2294 N N . PRO A 1 296 ? 37.999 10.437 -56.692 1.00 63.72 296 PRO A N 1
ATOM 2295 C CA . PRO A 1 296 ? 38.009 10.938 -55.326 1.00 63.72 296 PRO A CA 1
ATOM 2296 C C . PRO A 1 296 ? 39.110 10.217 -54.540 1.00 63.72 296 PRO A C 1
ATOM 2298 O O . PRO A 1 296 ? 39.302 9.011 -54.753 1.00 63.72 296 PRO A O 1
ATOM 2301 N N . PRO A 1 297 ? 39.838 10.921 -53.652 1.00 56.25 297 PRO A N 1
ATOM 2302 C CA . PRO A 1 297 ? 40.829 10.266 -52.818 1.00 56.25 297 PRO A CA 1
ATOM 2303 C C . PRO A 1 297 ? 40.147 9.102 -52.092 1.00 56.25 297 PRO A C 1
ATOM 2305 O O . PRO A 1 297 ? 38.986 9.241 -51.680 1.00 56.25 297 PRO A O 1
ATOM 2308 N N . PRO A 1 298 ? 40.819 7.943 -51.958 1.00 53.44 298 PRO A N 1
ATOM 2309 C CA . PRO A 1 298 ? 40.262 6.857 -51.176 1.00 53.44 298 PRO A CA 1
ATOM 2310 C C . PRO A 1 298 ? 39.898 7.420 -49.798 1.00 53.44 298 PRO A C 1
ATOM 2312 O O . PRO A 1 298 ? 40.672 8.219 -49.254 1.00 53.44 298 PRO A O 1
ATOM 2315 N N . PRO A 1 299 ? 38.717 7.074 -49.255 1.00 59.75 299 PRO A N 1
ATOM 2316 C CA . PRO A 1 299 ? 38.302 7.590 -47.963 1.00 59.75 299 PRO A CA 1
ATOM 2317 C C . PRO A 1 299 ? 39.432 7.341 -46.958 1.00 59.75 299 PRO A C 1
ATOM 2319 O O . PRO A 1 299 ? 40.044 6.263 -47.010 1.00 59.75 299 PRO A O 1
ATOM 2322 N N . PRO A 1 300 ? 39.750 8.319 -46.085 1.00 53.25 300 PRO A N 1
ATOM 2323 C CA . PRO A 1 300 ? 40.772 8.117 -45.071 1.00 53.25 300 PRO A CA 1
ATOM 2324 C C . PRO A 1 300 ? 40.454 6.809 -44.340 1.00 53.25 300 PRO A C 1
ATOM 2326 O O . PRO A 1 300 ? 39.268 6.527 -44.119 1.00 53.25 300 PRO A O 1
ATOM 2329 N N . PRO A 1 301 ? 41.466 5.979 -44.013 1.00 55.19 301 PRO A N 1
ATOM 2330 C CA . PRO A 1 301 ? 41.217 4.783 -43.225 1.00 55.19 301 PRO A CA 1
ATOM 2331 C C . PRO A 1 301 ? 40.390 5.217 -42.014 1.00 55.19 301 PRO A C 1
ATOM 2333 O O . PRO A 1 301 ? 40.758 6.227 -41.405 1.00 55.19 301 PRO A O 1
ATOM 2336 N N . PRO A 1 302 ? 39.245 4.557 -41.734 1.00 66.56 302 PRO A N 1
ATOM 2337 C CA . PRO A 1 302 ? 38.390 4.968 -40.637 1.00 66.56 302 PRO A CA 1
ATOM 2338 C C . PRO A 1 302 ? 39.285 5.065 -39.416 1.00 66.56 302 PRO A C 1
ATOM 2340 O O . PRO A 1 302 ? 39.961 4.090 -39.078 1.00 66.56 302 PRO A O 1
ATOM 2343 N N . ASP A 1 303 ? 39.366 6.276 -38.865 1.00 54.09 303 ASP A N 1
ATOM 2344 C CA . ASP A 1 303 ? 40.152 6.568 -37.682 1.00 54.09 303 ASP A CA 1
ATOM 2345 C C . ASP A 1 303 ? 39.740 5.501 -36.672 1.00 54.09 303 ASP A C 1
ATOM 2347 O O . ASP A 1 303 ? 38.566 5.424 -36.293 1.00 54.09 303 ASP A O 1
ATOM 2351 N N . LEU A 1 304 ? 40.655 4.584 -36.341 1.00 49.34 304 LEU A N 1
ATOM 2352 C CA . LEU A 1 304 ? 40.430 3.581 -35.306 1.00 49.34 304 LEU A CA 1
ATOM 2353 C C . LEU A 1 304 ? 40.492 4.325 -33.969 1.00 49.34 304 LEU A C 1
ATOM 2355 O O . LEU A 1 304 ? 41.357 4.081 -33.131 1.00 49.34 304 LEU A O 1
ATOM 2359 N N . GLY A 1 305 ? 39.566 5.268 -33.788 1.00 53.81 305 GLY A N 1
ATOM 2360 C CA . GLY A 1 305 ? 39.199 5.789 -32.495 1.00 53.81 305 GLY A CA 1
ATOM 2361 C C . GLY A 1 305 ? 38.871 4.593 -31.606 1.00 53.81 305 GLY A C 1
ATOM 2362 O O . GLY A 1 305 ? 38.354 3.580 -32.095 1.00 53.81 305 GLY A O 1
ATOM 2363 N N . PRO A 1 306 ? 39.229 4.654 -30.318 1.00 42.59 306 PRO A N 1
ATOM 2364 C CA . PRO A 1 306 ? 39.154 3.498 -29.446 1.00 42.59 306 PRO A CA 1
ATOM 2365 C C . PRO A 1 306 ? 37.714 2.987 -29.418 1.00 42.59 306 PRO A C 1
ATOM 2367 O O . PRO A 1 306 ? 36.826 3.620 -28.852 1.00 42.59 306 PRO A O 1
ATOM 2370 N N . LEU A 1 307 ? 37.501 1.812 -30.017 1.00 46.88 307 LEU A N 1
ATOM 2371 C CA . LEU A 1 307 ? 36.210 1.118 -30.080 1.00 46.88 307 LEU A CA 1
ATOM 2372 C C . LEU A 1 307 ? 35.661 0.754 -28.690 1.00 46.88 307 LEU A C 1
ATOM 2374 O O . 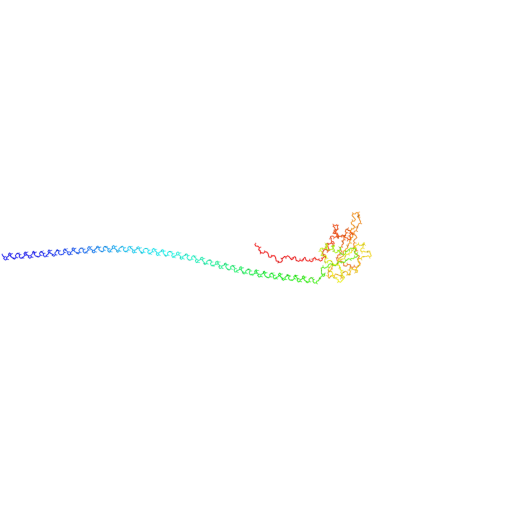LEU A 1 307 ? 34.517 0.327 -28.584 1.00 46.88 307 LEU A O 1
ATOM 2378 N N . PHE A 1 308 ? 36.435 0.981 -27.623 1.00 46.12 308 PHE A N 1
ATOM 2379 C CA . PHE A 1 308 ? 35.989 0.874 -26.240 1.00 46.12 308 PHE A CA 1
ATOM 2380 C C . PHE A 1 308 ? 36.682 1.920 -25.355 1.00 46.12 308 PHE A C 1
ATOM 2382 O O . PHE A 1 308 ? 37.716 1.650 -24.750 1.00 46.12 308 PHE A O 1
ATOM 2389 N N . ALA A 1 309 ? 36.085 3.105 -25.220 1.00 40.28 309 ALA A N 1
ATOM 2390 C CA . ALA A 1 309 ? 36.295 3.943 -24.041 1.00 40.28 309 ALA A CA 1
ATOM 2391 C C . ALA A 1 309 ? 35.205 3.618 -23.007 1.00 40.28 309 ALA A C 1
ATOM 2393 O O . ALA A 1 309 ? 34.252 4.371 -22.824 1.00 40.28 309 ALA A O 1
ATOM 2394 N N . TRP A 1 310 ? 35.331 2.471 -22.333 1.00 42.97 310 TRP A N 1
ATOM 2395 C CA . TRP A 1 310 ? 34.682 2.293 -21.035 1.00 42.97 310 TRP A CA 1
ATOM 2396 C C . TRP A 1 310 ? 35.527 3.041 -20.005 1.00 42.97 310 TRP A C 1
ATOM 2398 O O . TRP A 1 310 ? 36.512 2.508 -19.508 1.00 42.97 310 TRP A O 1
ATOM 2408 N N . ASN A 1 311 ? 35.150 4.278 -19.692 1.00 38.03 311 ASN A N 1
ATOM 2409 C CA . ASN A 1 311 ? 35.522 4.891 -18.422 1.00 38.03 311 ASN A CA 1
ATOM 2410 C C . ASN A 1 311 ? 34.251 5.034 -17.588 1.00 38.03 311 ASN A C 1
ATOM 2412 O O . ASN A 1 311 ? 33.569 6.054 -17.617 1.00 38.03 311 ASN A O 1
ATOM 2416 N N . VAL A 1 312 ? 33.937 3.960 -16.863 1.00 49.31 312 VAL A N 1
ATOM 2417 C CA . VAL A 1 312 ? 33.076 4.002 -15.682 1.00 49.31 312 VAL A CA 1
ATOM 2418 C C . VAL A 1 312 ? 33.954 3.636 -14.489 1.00 49.31 312 VAL A C 1
ATOM 2420 O O . VAL A 1 312 ? 34.226 2.462 -14.261 1.00 49.31 312 VAL A O 1
ATOM 2423 N N . ALA A 1 313 ? 34.440 4.664 -13.795 1.00 48.31 313 ALA A N 1
ATOM 2424 C CA . ALA A 1 313 ? 34.850 4.717 -12.384 1.00 48.31 313 ALA A CA 1
ATOM 2425 C C . ALA A 1 313 ? 35.420 6.137 -12.177 1.00 48.31 313 ALA A C 1
ATOM 2427 O O . ALA A 1 313 ? 36.297 6.547 -12.930 1.00 48.31 313 ALA A O 1
ATOM 2428 N N . SER A 1 314 ? 34.982 6.976 -11.240 1.00 46.78 314 SER A N 1
ATOM 2429 C CA . SER A 1 314 ? 34.363 6.761 -9.925 1.00 46.78 314 SER A CA 1
ATOM 2430 C C . SER A 1 314 ? 33.504 7.974 -9.576 1.00 46.78 314 SER A C 1
ATOM 2432 O O . SER A 1 314 ? 33.881 9.079 -10.031 1.00 46.78 314 SER A O 1
#

Sequence (314 aa):
RLAEDKLRHQQAEQQRGAAEESQRLEQLKSELALRESVLEVKASELLRRHSEQATRQGKLEQDEARFAGQKAEDKAQLELHATQIAQRESLLDFRSAELAARTHQLELRAGELARCEADLYQRANEVQTRHQEIEHARMAAMQHPCAHQIGLVLNNTRTPLSTARDGISQFCDVGHDQVVHAAPPNKYPLLLLLSQSGGRLAESDGINPGTIQGYRQMLAPGGKLVLVVLRPGQLNTSSGSGAGTMIQLRNEGHLEIDALVDLCTDSYIAERPLHPPSASKMNEDSFTKLKELMPPPPPPPPDLGPLFAWNVAS

Radius of gyration: 74.03 Å; chains: 1; bounding box: 138×66×212 Å

Foldseek 3Di:
DVVVVVVVVVVVVVVVVVVVVVVVVVVVVVVVVVVVVVVVVVVVVVVVVVVVVVVVVVVVVVVVVVVVVVVVVVVVVVVVVVVVVVVVVVVVVVVVVVVVVVVVVVVVVVVVVVVVVVVVVVVVVVVVVVVVVVVVVVVVVVVDVQAQAEAEEEDPDPADPVLVLVQCCVLLVAPSVRYDHQDQVAAHLEYEYEDEDDDALPPPPHDPLVVLVSVVSNHDVNHAYEYEYEAADPPPVPDPDPDDPDRPPPPPDPSPHPYYAYHYADDPPSPDHRDDPPPDPSNVVSSVVVNVNRDPHDPDDPPPDPPDPPDDDD